Protein AF-A0A0C3SBN5-F1 (afdb_monomer_lite)

Foldseek 3Di:
DDDDDDDDDPDDDDDDDDDDDPDPPDPPPDPPDDPDDDPDCVVVVVVVVVVVVVVVVVVVVVVVVVVVVVVVVVVVVVVVVVVVVVVVVVVVVVVVVVVVVVPDPPVPPDPDDPDDPDDPQCVDPVSVVVVVVVVVVVVVCVVPDDPVPPCVNVPPPCDPVSVVVVVVVVVVVVVVVVVVVVVVVPDDDDDDDDDDDDDDDDDDYDDDDDDDDDDDD

pLDDT: mean 71.68, std 19.45, range [38.62, 98.62]

Secondary structure (DSSP, 8-state):
-----------PPPPPPPP------PPPPPPP-------SSHHHHHHHHHHHHHHHHHHHHHHHHHHHHHHHHHHHHHHHHHHHHHHHHHHHHHHHHHHHHHS----------S--SS-GGGGSHHHHHHHHHHHHHHHHHHHH--GGG-HHHH-----HHHHHHHHHHHHHHHHHHHHHHHHHTT-------------------------------

Structure (mmCIF, N/CA/C/O backbone):
data_AF-A0A0C3SBN5-F1
#
_entry.id   AF-A0A0C3SBN5-F1
#
loop_
_atom_site.group_PDB
_atom_site.id
_atom_site.type_symbol
_atom_site.label_atom_id
_atom_site.label_alt_id
_atom_site.label_comp_id
_atom_site.label_asym_id
_atom_site.label_entity_id
_atom_site.label_seq_id
_atom_site.pdbx_PDB_ins_code
_atom_site.Cartn_x
_atom_site.Cartn_y
_atom_site.Cartn_z
_atom_site.occupancy
_atom_site.B_iso_or_equiv
_atom_site.auth_seq_id
_atom_site.auth_comp_id
_atom_site.auth_asym_id
_atom_site.auth_atom_id
_atom_site.pdbx_PDB_model_num
ATOM 1 N N . MET A 1 1 ? 39.811 -14.623 -0.075 1.00 45.03 1 MET A N 1
ATOM 2 C CA . MET A 1 1 ? 40.090 -13.883 1.175 1.00 45.03 1 MET A CA 1
ATOM 3 C C . MET A 1 1 ? 38.773 -13.311 1.674 1.00 45.03 1 MET A C 1
ATOM 5 O O . MET A 1 1 ? 38.219 -12.430 1.034 1.00 45.03 1 MET A O 1
ATOM 9 N N . SER A 1 2 ? 38.228 -13.896 2.738 1.00 48.34 2 SER A N 1
ATOM 10 C CA . SER A 1 2 ? 36.920 -13.564 3.316 1.00 48.34 2 SER A CA 1
ATOM 11 C C . SER A 1 2 ? 37.030 -12.413 4.309 1.00 48.34 2 SER A C 1
ATOM 13 O O . SER A 1 2 ? 37.839 -12.519 5.227 1.00 48.34 2 SER A O 1
ATOM 15 N N . ARG A 1 3 ? 36.194 -11.373 4.176 1.00 48.06 3 ARG A N 1
ATOM 16 C CA . ARG A 1 3 ? 35.820 -10.417 5.243 1.00 48.06 3 ARG A CA 1
ATOM 17 C C . ARG A 1 3 ? 34.414 -9.889 4.926 1.00 48.06 3 ARG A C 1
ATOM 19 O O . ARG A 1 3 ? 34.228 -9.214 3.927 1.00 48.06 3 ARG A O 1
ATOM 26 N N . SER A 1 4 ? 33.386 -10.439 5.564 1.00 52.19 4 SER A N 1
ATOM 27 C CA . SER A 1 4 ? 32.796 -9.981 6.837 1.00 52.19 4 SER A CA 1
ATOM 28 C C . SER A 1 4 ? 31.730 -8.904 6.644 1.00 52.19 4 SER A C 1
ATOM 30 O O . SER A 1 4 ? 32.003 -7.710 6.707 1.00 52.19 4 SER A O 1
ATOM 32 N N . SER A 1 5 ? 30.494 -9.376 6.496 1.00 50.47 5 SER A N 1
ATOM 33 C CA . SER A 1 5 ? 29.269 -8.660 6.842 1.00 50.47 5 SER A CA 1
ATOM 34 C C . SER A 1 5 ? 29.205 -8.450 8.359 1.00 50.47 5 SER A C 1
ATOM 36 O O . SER A 1 5 ? 29.501 -9.374 9.121 1.00 50.47 5 SER A O 1
ATOM 38 N N . ARG A 1 6 ? 28.762 -7.277 8.821 1.00 49.97 6 ARG A N 1
ATOM 39 C CA . ARG A 1 6 ? 28.241 -7.137 10.188 1.00 49.97 6 ARG A CA 1
ATOM 40 C C . ARG A 1 6 ? 27.110 -6.108 10.232 1.00 49.97 6 ARG A C 1
ATOM 42 O O . ARG A 1 6 ? 27.319 -4.927 10.473 1.00 49.97 6 ARG A O 1
ATOM 49 N N . THR A 1 7 ? 25.908 -6.615 9.983 1.00 54.28 7 THR A N 1
ATOM 50 C CA . THR A 1 7 ? 24.621 -6.010 10.332 1.00 54.28 7 THR A CA 1
ATOM 51 C C . THR A 1 7 ? 24.508 -5.965 11.856 1.00 54.28 7 THR A C 1
ATOM 53 O O . THR A 1 7 ? 24.614 -6.995 12.521 1.00 54.28 7 THR A O 1
ATOM 56 N N . THR A 1 8 ? 24.310 -4.782 12.427 1.00 50.53 8 THR A N 1
ATOM 57 C CA . THR A 1 8 ? 23.995 -4.600 13.847 1.00 50.53 8 THR A CA 1
ATOM 58 C C . THR A 1 8 ? 22.509 -4.869 14.064 1.00 50.53 8 THR A C 1
ATOM 60 O O . THR A 1 8 ? 21.680 -3.974 13.914 1.00 50.53 8 THR A O 1
ATOM 63 N N . HIS A 1 9 ? 22.159 -6.109 14.407 1.00 49.00 9 HIS A N 1
ATOM 64 C CA . HIS A 1 9 ? 20.873 -6.390 15.035 1.00 49.00 9 HIS A CA 1
ATOM 65 C C . HIS A 1 9 ? 20.927 -5.918 16.490 1.00 49.00 9 HIS A C 1
ATOM 67 O O . HIS A 1 9 ? 21.780 -6.345 17.267 1.00 49.00 9 HIS A O 1
ATOM 73 N N . SER A 1 10 ? 20.011 -5.015 16.830 1.00 41.66 10 SER A N 1
ATOM 74 C CA . SER A 1 10 ? 19.651 -4.671 18.200 1.00 41.66 10 SER A CA 1
ATOM 75 C C . SER A 1 10 ? 19.122 -5.938 18.881 1.00 41.66 10 SER A C 1
ATOM 77 O O . SER A 1 10 ? 18.041 -6.428 18.556 1.00 41.66 10 SER A O 1
ATOM 79 N N . ALA A 1 11 ? 19.943 -6.530 19.746 1.00 45.72 11 ALA A N 1
ATOM 80 C CA . ALA A 1 11 ? 19.572 -7.668 20.568 1.00 45.72 11 ALA A CA 1
ATOM 81 C C . ALA A 1 11 ? 18.760 -7.158 21.765 1.00 45.72 11 ALA A C 1
ATOM 83 O O . ALA A 1 11 ? 19.275 -6.420 22.605 1.00 45.72 11 ALA A O 1
ATOM 84 N N . MET A 1 12 ? 17.485 -7.542 21.823 1.00 53.47 12 MET A N 1
ATOM 85 C CA . MET A 1 12 ? 16.656 -7.415 23.020 1.00 53.47 12 MET A CA 1
ATOM 86 C C . MET A 1 12 ? 17.326 -8.183 24.166 1.00 53.47 12 MET A C 1
ATOM 88 O O . MET A 1 12 ? 17.679 -9.354 24.019 1.00 53.47 12 MET A O 1
ATOM 92 N N . ALA A 1 13 ? 17.531 -7.500 25.288 1.00 52.00 13 ALA A N 1
ATOM 93 C CA . ALA A 1 13 ? 18.113 -8.058 26.499 1.00 52.00 13 ALA A CA 1
ATOM 94 C C . ALA A 1 13 ? 17.251 -9.207 27.071 1.00 52.00 13 ALA A C 1
ATOM 96 O O . ALA A 1 13 ? 16.020 -9.135 27.003 1.00 52.00 13 ALA A O 1
ATOM 97 N N . PRO A 1 14 ? 17.858 -10.249 27.670 1.00 56.97 14 PRO A N 1
ATOM 98 C CA . PRO A 1 14 ? 17.122 -11.286 28.381 1.00 56.97 14 PRO A CA 1
ATOM 99 C C . PRO A 1 14 ? 16.615 -10.748 29.728 1.00 56.97 14 PRO A C 1
ATOM 101 O O . PRO A 1 14 ? 17.374 -10.194 30.523 1.00 56.97 14 PRO A O 1
ATOM 104 N N . MET A 1 15 ? 15.317 -10.920 29.980 1.00 60.31 15 MET A N 1
ATOM 105 C CA . MET A 1 15 ? 14.680 -10.642 31.269 1.00 60.31 15 MET A CA 1
ATOM 106 C C . MET A 1 15 ? 15.219 -11.601 32.347 1.00 60.31 15 MET A C 1
ATOM 108 O O . MET A 1 15 ? 15.296 -12.804 32.087 1.00 60.31 15 MET A O 1
ATOM 112 N N . PRO A 1 16 ? 15.558 -11.122 33.557 1.00 58.12 16 PRO A N 1
ATOM 113 C CA . PRO A 1 16 ? 15.979 -11.990 34.647 1.00 58.12 16 PRO A CA 1
ATOM 114 C C . PRO A 1 16 ? 14.779 -12.752 35.223 1.00 58.12 16 PRO A C 1
ATOM 116 O O . PRO A 1 16 ? 13.787 -12.163 35.653 1.00 58.12 16 PRO A O 1
ATOM 119 N N . THR A 1 17 ? 14.887 -14.077 35.258 1.00 58.09 17 THR A N 1
ATOM 120 C CA . THR A 1 17 ? 14.036 -14.963 36.060 1.00 58.09 17 THR A CA 1
ATOM 121 C C . THR A 1 17 ? 14.361 -14.772 37.545 1.00 58.09 17 THR A C 1
ATOM 123 O O . THR A 1 17 ? 15.540 -14.862 37.902 1.00 58.09 17 THR A O 1
ATOM 126 N N . PRO A 1 18 ? 13.384 -14.535 38.439 1.00 58.47 18 PRO A N 1
ATOM 127 C CA . PRO A 1 18 ? 13.657 -14.546 39.866 1.00 58.47 18 PRO A CA 1
ATOM 128 C C . PRO A 1 18 ? 13.869 -15.989 40.334 1.00 58.47 18 PRO A C 1
ATOM 130 O O . PRO A 1 18 ? 13.015 -16.853 40.147 1.00 58.47 18 PRO A O 1
ATOM 133 N N . ALA A 1 19 ? 15.049 -16.208 40.907 1.00 53.94 19 ALA A N 1
ATOM 134 C CA . ALA A 1 19 ? 15.484 -17.445 41.525 1.00 53.94 19 ALA A CA 1
ATOM 135 C C . ALA A 1 19 ? 14.629 -17.824 42.743 1.00 53.94 19 ALA A C 1
ATOM 137 O O . ALA A 1 19 ? 14.087 -16.962 43.441 1.00 53.94 19 ALA A O 1
ATOM 138 N N . ASP A 1 20 ? 14.586 -19.134 42.968 1.00 53.72 20 ASP A N 1
ATOM 139 C CA . ASP A 1 20 ? 14.103 -19.862 44.134 1.00 53.72 20 ASP A CA 1
ATOM 140 C C . ASP A 1 20 ? 14.051 -19.044 45.428 1.00 53.72 20 ASP A C 1
ATOM 142 O O . ASP A 1 20 ? 15.060 -18.755 46.078 1.00 53.72 20 ASP A O 1
ATOM 146 N N . ARG A 1 21 ? 12.827 -18.746 45.861 1.00 55.22 21 ARG A N 1
ATOM 147 C CA . ARG A 1 21 ? 12.520 -18.706 47.285 1.00 55.22 21 ARG A CA 1
ATOM 148 C C . ARG A 1 21 ? 11.704 -19.942 47.585 1.00 55.22 21 ARG A C 1
ATOM 150 O O . ARG A 1 21 ? 10.573 -20.064 47.130 1.00 55.22 21 ARG A O 1
ATOM 157 N N . ASP A 1 22 ? 12.326 -20.832 48.337 1.00 54.84 22 ASP A N 1
ATOM 158 C CA . ASP A 1 22 ? 11.713 -21.958 49.018 1.00 54.84 22 ASP A CA 1
ATOM 159 C C . ASP A 1 22 ? 10.602 -21.417 49.939 1.00 54.84 22 ASP A C 1
ATOM 161 O O . ASP A 1 22 ? 10.832 -20.991 51.074 1.00 54.84 22 ASP A O 1
ATOM 165 N N . VAL A 1 23 ? 9.393 -21.278 49.388 1.00 61.06 23 VAL A N 1
ATOM 166 C CA . VAL A 1 23 ? 8.193 -20.930 50.144 1.00 61.06 23 VAL A CA 1
ATOM 167 C C . VAL A 1 23 ? 7.641 -22.248 50.648 1.00 61.06 23 VAL A C 1
ATOM 169 O O . VAL A 1 23 ? 7.018 -22.996 49.901 1.00 61.06 23 VAL A O 1
ATOM 172 N N . VAL A 1 24 ? 7.903 -22.520 51.925 1.00 63.06 24 VAL A N 1
ATOM 173 C CA . VAL A 1 24 ? 7.241 -23.549 52.731 1.00 63.06 24 VAL A CA 1
ATOM 174 C C . VAL A 1 24 ? 5.778 -23.664 52.292 1.00 63.06 24 VAL A C 1
ATOM 176 O O . VAL A 1 24 ? 4.989 -22.742 52.505 1.00 63.06 24 VAL A O 1
ATOM 179 N N . MET A 1 25 ? 5.436 -24.788 51.652 1.00 61.53 25 MET A N 1
ATOM 180 C CA . MET A 1 25 ? 4.085 -25.147 51.203 1.00 61.53 25 MET A CA 1
ATOM 181 C C . MET A 1 25 ? 3.203 -25.474 52.415 1.00 61.53 25 MET A C 1
ATOM 183 O O . MET A 1 25 ? 2.753 -26.601 52.610 1.00 61.53 25 MET A O 1
ATOM 187 N N . GLY A 1 26 ? 2.995 -24.482 53.277 1.00 74.81 26 GLY A N 1
ATOM 188 C CA . GLY A 1 26 ? 1.925 -24.507 54.256 1.00 74.81 26 GLY A CA 1
ATOM 189 C C . GLY A 1 26 ? 0.582 -24.361 53.537 1.00 74.81 26 GLY A C 1
ATOM 190 O O . GLY A 1 26 ? 0.513 -23.693 52.499 1.00 74.81 26 GLY A O 1
ATOM 191 N N . PRO A 1 27 ? -0.497 -24.974 54.053 1.00 75.94 27 PRO A N 1
ATOM 192 C CA . PRO A 1 27 ? -1.827 -24.734 53.519 1.00 75.94 27 PRO A CA 1
ATOM 193 C C . PRO A 1 27 ? -2.102 -23.221 53.521 1.00 75.94 27 PRO A C 1
ATOM 195 O O . PRO A 1 27 ? -1.729 -22.535 54.479 1.00 75.94 27 PRO A O 1
ATOM 198 N N . PRO A 1 28 ? -2.706 -22.685 52.448 1.00 75.62 28 PRO A N 1
ATOM 199 C CA . PRO A 1 28 ? -2.934 -21.254 52.308 1.00 75.62 28 PRO A CA 1
ATOM 200 C C . PRO A 1 28 ? -3.684 -20.710 53.534 1.00 75.62 28 PRO A C 1
ATOM 202 O O . PRO A 1 28 ? -4.590 -21.387 54.035 1.00 75.62 28 PRO A O 1
ATOM 205 N N . PRO A 1 29 ? -3.327 -19.510 54.033 1.00 76.38 29 PRO A N 1
ATOM 206 C CA . PRO A 1 29 ? -4.005 -18.915 55.174 1.00 76.38 29 PRO A CA 1
ATOM 207 C C . PRO A 1 29 ? -5.500 -18.816 54.876 1.00 76.38 29 PRO A C 1
ATOM 209 O O . PRO A 1 29 ? -5.908 -18.313 53.825 1.00 76.38 29 PRO A O 1
ATOM 212 N N . LEU A 1 30 ? -6.313 -19.334 55.797 1.00 71.38 30 LEU A N 1
ATOM 213 C CA . LEU A 1 30 ? -7.761 -19.284 55.667 1.00 71.38 30 LEU A CA 1
ATOM 214 C C . LEU A 1 30 ? -8.203 -17.814 55.600 1.00 71.38 30 LEU A C 1
ATOM 216 O O . LEU A 1 30 ? -7.711 -16.993 56.382 1.00 71.38 30 LEU A O 1
ATOM 220 N N . PRO A 1 31 ? -9.107 -17.463 54.670 1.00 74.69 31 PRO A N 1
ATOM 221 C CA . PRO A 1 31 ? -9.578 -16.095 54.528 1.00 74.69 31 PRO A CA 1
ATOM 222 C C . PRO A 1 31 ? -10.190 -15.599 55.850 1.00 74.69 31 PRO A C 1
ATOM 224 O O . PRO A 1 31 ? -10.838 -16.386 56.551 1.00 74.69 31 PRO A O 1
ATOM 227 N N . PRO A 1 32 ? -10.001 -14.312 56.204 1.00 66.69 32 PRO A N 1
ATOM 228 C CA . PRO A 1 32 ? -10.561 -13.739 57.421 1.00 66.69 32 PRO A CA 1
ATOM 229 C C . PRO A 1 32 ? -12.080 -13.935 57.424 1.00 66.69 32 PRO A C 1
ATOM 231 O O . PRO A 1 32 ? -12.784 -13.455 56.536 1.00 66.69 32 PRO A O 1
ATOM 234 N N . GLN A 1 33 ? -12.572 -14.677 58.417 1.00 54.97 33 GLN A N 1
ATOM 235 C CA . GLN A 1 33 ? -13.997 -14.894 58.639 1.00 54.97 33 GLN A CA 1
ATOM 236 C C . GLN A 1 33 ? -14.615 -13.563 59.065 1.00 54.97 33 GLN A C 1
ATOM 238 O O . GLN A 1 33 ? -14.461 -13.117 60.201 1.00 54.97 33 GLN A O 1
ATOM 243 N N . ILE A 1 34 ? -15.268 -12.900 58.113 1.00 52.75 34 ILE A N 1
ATOM 244 C CA . ILE A 1 34 ? -16.024 -11.677 58.350 1.00 52.75 34 ILE A CA 1
ATOM 245 C C . ILE A 1 34 ? -17.216 -12.060 59.229 1.00 52.75 34 ILE A C 1
ATOM 247 O O . ILE A 1 34 ? -18.067 -12.854 58.828 1.00 52.75 34 ILE A O 1
ATOM 251 N N . THR A 1 35 ? -17.282 -11.506 60.435 1.00 50.47 35 THR A N 1
ATOM 252 C CA . THR A 1 35 ? -18.465 -11.584 61.289 1.00 50.47 35 THR A CA 1
ATOM 253 C C . THR A 1 35 ? -19.623 -10.860 60.595 1.00 50.47 35 THR A C 1
ATOM 255 O O . THR A 1 35 ? -19.604 -9.640 60.426 1.00 50.47 35 THR A O 1
ATOM 258 N N . LEU A 1 36 ? -20.632 -11.620 60.149 1.00 55.59 36 LEU A N 1
ATOM 259 C CA . LEU A 1 36 ? -21.892 -11.078 59.635 1.00 55.59 36 LEU A CA 1
ATOM 260 C C . LEU A 1 36 ? -22.665 -10.414 60.782 1.00 55.59 36 LEU A C 1
ATOM 262 O O . LEU A 1 36 ? -23.478 -11.043 61.456 1.00 55.59 36 LEU A O 1
ATOM 266 N N . SER A 1 37 ? -22.435 -9.121 60.966 1.00 53.25 37 SER A N 1
ATOM 267 C CA . SER A 1 37 ? -23.319 -8.240 61.722 1.00 53.25 37 SER A CA 1
ATOM 268 C C . SER A 1 37 ? -24.151 -7.421 60.731 1.00 53.25 37 SER A C 1
ATOM 270 O O . SER A 1 37 ? -23.608 -6.577 60.025 1.00 53.25 37 SER A O 1
ATOM 272 N N . GLY A 1 38 ? -25.469 -7.661 60.683 1.00 50.50 38 GLY A N 1
ATOM 273 C CA . GLY A 1 38 ? -26.446 -6.753 60.057 1.00 50.50 38 GLY A CA 1
ATOM 274 C C . GLY A 1 38 ? -27.030 -7.189 58.706 1.00 50.50 38 GLY A C 1
ATOM 275 O O . GLY A 1 38 ? -26.830 -6.529 57.689 1.00 50.50 38 GLY A O 1
ATOM 276 N N . SER A 1 39 ? -27.811 -8.270 58.686 1.00 51.47 39 SER A N 1
ATOM 277 C CA . SER A 1 39 ? -28.541 -8.742 57.499 1.00 51.47 39 SER A CA 1
ATOM 278 C C . SER A 1 39 ? -29.945 -8.131 57.436 1.00 51.47 39 SER A C 1
ATOM 280 O O . SER A 1 39 ? -30.905 -8.722 57.920 1.00 51.47 39 SER A O 1
ATOM 282 N N . GLY A 1 40 ? -30.067 -6.950 56.834 1.00 53.66 40 GLY A N 1
ATOM 283 C CA . GLY A 1 40 ? -31.366 -6.361 56.480 1.00 53.66 40 GLY A CA 1
ATOM 284 C C . GLY A 1 40 ? -31.337 -5.632 55.138 1.00 53.66 40 GLY A C 1
ATOM 285 O O . GLY A 1 40 ? -32.258 -5.777 54.344 1.00 53.66 40 GLY A O 1
ATOM 286 N N . ASP A 1 41 ? -30.228 -4.945 54.845 1.00 57.88 41 ASP A N 1
ATOM 287 C CA . ASP A 1 41 ? -30.110 -4.047 53.684 1.00 57.88 41 ASP A CA 1
ATOM 288 C C . ASP A 1 41 ? -28.999 -4.451 52.687 1.00 57.88 41 ASP A C 1
ATOM 290 O O . ASP A 1 41 ? -28.768 -3.809 51.667 1.00 57.88 41 ASP A O 1
ATOM 294 N N . SER A 1 42 ? -28.281 -5.546 52.954 1.00 62.44 42 SER A N 1
ATOM 295 C CA . SER A 1 42 ? -27.171 -6.015 52.110 1.00 62.44 42 SER A CA 1
ATOM 296 C C . SER A 1 42 ? -27.634 -6.675 50.808 1.00 62.44 42 SER A C 1
ATOM 298 O O . SER A 1 42 ? -26.993 -6.515 49.771 1.00 62.44 42 SER A O 1
ATOM 300 N N . ARG A 1 43 ? -28.781 -7.368 50.825 1.00 68.75 43 ARG A N 1
ATOM 301 C CA . ARG A 1 43 ? -29.309 -8.085 49.649 1.00 68.75 43 ARG A CA 1
ATOM 302 C C . ARG A 1 43 ? -29.754 -7.145 48.528 1.00 68.75 43 ARG A C 1
ATOM 304 O O . ARG A 1 43 ? -29.563 -7.468 47.358 1.00 68.75 43 ARG A O 1
ATOM 311 N N . SER A 1 44 ? -30.328 -5.986 48.859 1.00 71.81 44 SER A N 1
ATOM 312 C CA . SER A 1 44 ? -30.761 -4.987 47.867 1.00 71.81 44 SER A CA 1
ATOM 313 C C . SER A 1 44 ? -29.552 -4.402 47.125 1.00 71.81 44 SER A C 1
ATOM 315 O O . SER A 1 44 ? -29.525 -4.363 45.893 1.00 71.81 44 SER A O 1
ATOM 317 N N . ARG A 1 45 ? -28.501 -4.055 47.875 1.00 80.50 45 ARG A N 1
ATOM 318 C CA . ARG A 1 45 ? -27.228 -3.549 47.357 1.00 80.50 45 ARG A CA 1
ATOM 319 C C . ARG A 1 45 ? -26.514 -4.566 46.468 1.00 80.50 45 ARG A C 1
ATOM 321 O O . ARG A 1 45 ? -26.065 -4.219 45.381 1.00 80.50 45 ARG A O 1
ATOM 328 N N . GLU A 1 46 ? -26.469 -5.826 46.879 1.00 85.81 46 G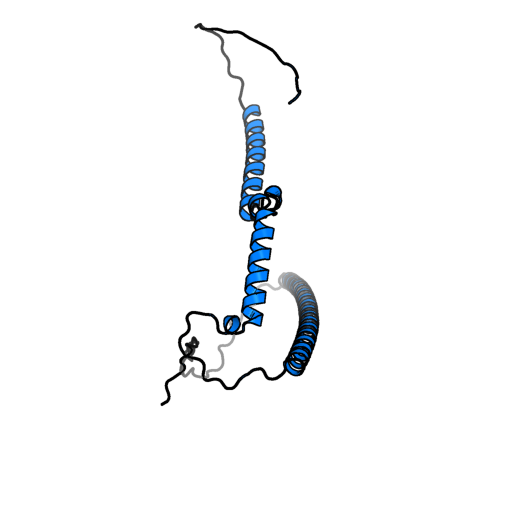LU A N 1
ATOM 329 C CA . GLU A 1 46 ? -25.833 -6.902 46.111 1.00 85.81 46 GLU A CA 1
ATOM 330 C C . GLU A 1 46 ? -26.595 -7.215 44.804 1.00 85.81 46 GLU A C 1
ATOM 332 O O . GLU A 1 46 ? -25.997 -7.448 43.748 1.00 85.81 46 GLU A O 1
ATOM 337 N N . THR A 1 47 ? -27.928 -7.112 44.829 1.00 86.81 47 THR A N 1
ATOM 338 C CA . THR A 1 47 ? -28.777 -7.235 43.629 1.00 86.81 47 THR A CA 1
ATOM 339 C C . THR A 1 47 ? -28.540 -6.077 42.649 1.00 86.81 47 THR A C 1
ATOM 341 O O . THR A 1 47 ? -28.474 -6.273 41.435 1.00 86.81 47 THR A O 1
ATOM 344 N N . GLN A 1 48 ? -28.337 -4.861 43.158 1.00 89.88 48 GLN A N 1
ATOM 345 C CA . GLN A 1 48 ? -28.004 -3.709 42.321 1.00 89.88 48 GLN A CA 1
ATOM 346 C C . GLN A 1 48 ? -26.600 -3.836 41.705 1.00 89.88 48 GLN A C 1
ATOM 348 O O . GLN A 1 48 ? -26.410 -3.606 40.509 1.00 89.88 48 GLN A O 1
ATOM 353 N N . GLU A 1 49 ? -25.613 -4.268 42.492 1.00 92.38 49 GLU A N 1
ATOM 354 C CA . GLU A 1 49 ? -24.242 -4.473 42.019 1.00 92.38 49 GLU A CA 1
ATOM 355 C C . GLU A 1 49 ? -24.149 -5.570 40.948 1.00 92.38 49 GLU A C 1
ATOM 357 O O . GLU A 1 49 ? -23.382 -5.443 39.988 1.00 92.38 49 GLU A O 1
ATOM 362 N N . THR A 1 50 ? -24.932 -6.645 41.071 1.00 93.94 50 THR A N 1
ATOM 363 C CA . THR A 1 50 ? -25.007 -7.703 40.049 1.00 93.94 50 THR A CA 1
ATOM 364 C C . THR A 1 50 ? -25.643 -7.201 38.753 1.00 93.94 50 THR A C 1
ATOM 366 O O . THR A 1 50 ? -25.103 -7.465 37.673 1.00 93.94 50 THR A O 1
ATOM 369 N N . ALA A 1 51 ? -26.708 -6.399 38.833 1.00 95.12 51 ALA A N 1
ATOM 370 C CA . ALA A 1 51 ? -27.308 -5.761 37.662 1.00 95.12 51 ALA A CA 1
ATOM 371 C C . ALA A 1 51 ? -26.316 -4.833 36.935 1.00 95.12 51 ALA A C 1
ATOM 373 O O . ALA A 1 51 ? -26.211 -4.859 35.704 1.00 95.12 51 ALA A O 1
ATOM 374 N N . ASP A 1 52 ? -25.531 -4.051 37.678 1.00 96.44 52 ASP A N 1
ATOM 375 C CA . ASP A 1 52 ? -24.520 -3.162 37.099 1.00 96.44 52 ASP A CA 1
ATOM 376 C C . ASP A 1 52 ? -23.335 -3.927 36.496 1.00 96.44 52 ASP A C 1
ATOM 378 O O . ASP A 1 52 ? -22.830 -3.549 35.432 1.00 96.44 52 ASP A O 1
ATOM 382 N N . LYS A 1 53 ? -22.915 -5.040 37.114 1.00 97.44 53 LYS A N 1
ATOM 383 C CA . LYS A 1 53 ? -21.921 -5.960 36.534 1.00 97.44 53 LYS A CA 1
ATOM 384 C C . LYS A 1 53 ? -22.414 -6.529 35.206 1.00 97.44 53 LYS A C 1
ATOM 386 O O . LYS A 1 53 ? -21.664 -6.498 34.231 1.00 97.44 53 LYS A O 1
ATOM 391 N N . TYR A 1 54 ? -23.671 -6.963 35.130 1.00 98.06 54 TYR A N 1
ATOM 392 C CA . TYR A 1 54 ? -24.252 -7.481 33.892 1.00 98.06 54 TYR A CA 1
ATOM 393 C C . TYR A 1 54 ? -24.327 -6.412 32.793 1.00 98.06 54 TYR A C 1
ATOM 395 O O . TYR A 1 54 ? -23.931 -6.663 31.654 1.00 98.06 54 TYR A O 1
ATOM 403 N N . LYS A 1 55 ? -24.739 -5.180 33.125 1.00 97.88 55 LYS A N 1
ATOM 404 C CA . LYS A 1 55 ? -24.741 -4.053 32.172 1.00 97.88 55 LYS A CA 1
ATOM 405 C C . LYS A 1 55 ? -23.341 -3.750 31.637 1.00 97.88 55 LYS A C 1
ATOM 407 O O . LYS A 1 55 ? -23.173 -3.556 30.432 1.00 97.88 55 LYS A O 1
ATOM 412 N N . LYS A 1 56 ? -22.331 -3.724 32.514 1.00 98.12 56 LYS A N 1
ATOM 413 C CA . LYS A 1 56 ? -20.924 -3.530 32.124 1.00 98.12 56 LYS A CA 1
ATOM 414 C C . LYS A 1 56 ? -20.432 -4.668 31.234 1.00 98.12 56 LYS A C 1
ATOM 416 O O . LYS A 1 56 ? -19.783 -4.399 30.227 1.00 98.12 56 LYS A O 1
ATOM 421 N N . LEU A 1 57 ? -20.766 -5.910 31.579 1.00 98.25 57 LEU A N 1
ATOM 422 C CA . LEU A 1 57 ? -20.395 -7.087 30.800 1.00 98.25 57 LEU A CA 1
ATOM 423 C C . LEU A 1 57 ? -21.013 -7.043 29.401 1.00 98.25 57 LEU A C 1
ATOM 425 O O . LEU A 1 57 ? -20.290 -7.191 28.424 1.00 98.25 57 LEU A O 1
ATOM 429 N N . LYS A 1 58 ? -22.312 -6.744 29.291 1.00 98.38 58 LYS A N 1
ATOM 430 C CA . LYS A 1 58 ? -23.003 -6.595 28.003 1.00 98.38 58 LYS A CA 1
ATOM 431 C C . LYS A 1 58 ? -22.379 -5.498 27.139 1.00 98.38 58 LYS A C 1
ATOM 433 O O . LYS A 1 58 ? -22.182 -5.699 25.945 1.00 98.38 58 LYS A O 1
ATOM 438 N N . ARG A 1 59 ? -22.038 -4.348 27.736 1.00 98.44 59 ARG A N 1
ATOM 439 C CA . ARG A 1 59 ? -21.357 -3.259 27.020 1.00 98.44 59 ARG A CA 1
ATOM 440 C C . ARG A 1 59 ? -19.993 -3.708 26.496 1.00 98.44 59 ARG A C 1
ATOM 442 O O . ARG A 1 59 ? -19.712 -3.507 25.323 1.00 98.44 59 ARG A O 1
ATOM 449 N N . LYS A 1 60 ? -19.180 -4.352 27.342 1.00 98.31 60 LYS A N 1
ATOM 450 C CA . LYS A 1 60 ? -17.871 -4.881 26.934 1.00 98.31 60 LYS A CA 1
ATOM 451 C C . LYS A 1 60 ? -17.982 -5.958 25.863 1.00 98.31 60 LYS A C 1
ATOM 453 O O . LYS A 1 60 ? -17.141 -6.001 24.978 1.00 98.31 60 LYS A O 1
ATOM 458 N N . TYR A 1 61 ? -18.996 -6.813 25.946 1.00 98.50 61 TYR A N 1
ATOM 459 C CA . TYR A 1 61 ? -19.236 -7.850 24.951 1.00 98.50 61 TYR A CA 1
ATOM 460 C C . TYR A 1 61 ? -19.500 -7.239 23.572 1.00 98.50 61 TYR A C 1
ATOM 462 O O . TYR A 1 61 ? -18.828 -7.607 22.617 1.00 98.50 61 TYR A O 1
ATOM 470 N N . HIS A 1 62 ? -20.394 -6.249 23.483 1.00 98.50 62 HIS A N 1
ATOM 471 C CA . HIS A 1 62 ? -20.653 -5.557 22.218 1.00 98.50 62 HIS A CA 1
ATOM 472 C C . HIS A 1 62 ? -19.440 -4.786 21.695 1.00 98.50 62 HIS A C 1
ATOM 474 O O . HIS A 1 62 ? -19.151 -4.849 20.507 1.00 98.50 62 HIS A O 1
ATOM 480 N N . GLU A 1 63 ? -18.696 -4.106 22.569 1.00 98.25 63 GLU A N 1
ATOM 481 C CA . GLU A 1 63 ? -17.461 -3.421 22.171 1.00 98.25 63 GLU A CA 1
ATOM 482 C C . GLU A 1 63 ? -16.429 -4.410 21.600 1.00 98.25 63 GLU A C 1
ATOM 484 O O . GLU A 1 63 ? -15.747 -4.124 20.618 1.00 98.25 63 GLU A O 1
ATOM 489 N N . LEU A 1 64 ? -16.321 -5.601 22.198 1.00 98.50 64 LEU A N 1
ATOM 490 C CA . LEU A 1 64 ? -15.431 -6.654 21.717 1.00 98.50 64 LEU A CA 1
ATOM 491 C C . LEU A 1 64 ? -15.909 -7.235 20.380 1.00 98.50 64 LEU A C 1
ATOM 493 O O . LEU A 1 64 ? -15.096 -7.510 19.503 1.00 98.50 64 LEU A O 1
ATOM 497 N N . GLU A 1 65 ? -17.218 -7.407 20.217 1.00 98.38 65 GLU A N 1
ATOM 498 C CA . GLU A 1 65 ? -17.841 -7.877 18.981 1.00 98.38 65 GLU A CA 1
ATOM 499 C C . GLU A 1 65 ? -17.635 -6.881 17.826 1.00 98.38 65 GLU A C 1
ATOM 501 O O . GLU A 1 65 ? -17.328 -7.285 16.705 1.00 98.38 65 GLU A O 1
ATOM 506 N N . GLU A 1 66 ? -17.748 -5.576 18.085 1.00 98.12 66 GLU A N 1
ATOM 507 C CA . GLU A 1 66 ? -17.403 -4.522 17.122 1.00 98.12 66 GLU A CA 1
ATOM 508 C C . GLU A 1 66 ? -15.928 -4.567 16.740 1.00 98.12 66 GLU A C 1
ATOM 510 O O . GLU A 1 66 ? -15.619 -4.699 15.556 1.00 98.12 66 GLU A O 1
ATOM 515 N N . LYS A 1 67 ? -15.023 -4.598 17.724 1.00 98.50 67 LYS A N 1
ATOM 516 C CA . LYS A 1 67 ? -13.579 -4.715 17.470 1.00 98.50 67 LYS A CA 1
ATOM 517 C C . LYS A 1 67 ? -13.225 -5.963 16.669 1.00 98.50 67 LYS A C 1
ATOM 519 O O . LYS A 1 67 ? -12.374 -5.915 15.783 1.00 98.50 67 LYS A O 1
ATOM 524 N N . HIS A 1 68 ? -13.871 -7.092 16.955 1.00 98.44 68 HIS A N 1
ATOM 525 C CA . HIS A 1 68 ? -13.655 -8.318 16.197 1.00 98.44 68 HIS A CA 1
ATOM 526 C C . HIS A 1 68 ? -14.103 -8.159 14.740 1.00 98.44 68 HIS A C 1
ATOM 528 O O . HIS A 1 68 ? -13.354 -8.514 13.829 1.00 98.44 68 HIS A O 1
ATOM 534 N N . ARG A 1 69 ? -15.290 -7.582 14.509 1.00 98.62 69 ARG A N 1
ATOM 535 C CA . ARG A 1 69 ? -15.791 -7.302 13.156 1.00 98.62 69 ARG A CA 1
ATOM 536 C C . ARG A 1 69 ? -14.860 -6.365 12.388 1.00 98.62 69 ARG A C 1
ATOM 538 O O . ARG A 1 69 ? -14.547 -6.658 11.236 1.00 98.62 69 ARG A O 1
ATOM 545 N N . GLU A 1 70 ? -14.381 -5.299 13.024 1.00 98.06 70 GLU A N 1
ATOM 546 C CA . GLU A 1 70 ? -13.398 -4.373 12.447 1.00 98.06 70 GLU A CA 1
ATOM 547 C C . GLU A 1 70 ? -12.099 -5.095 12.079 1.00 98.06 70 GLU A C 1
ATOM 549 O O . GLU A 1 70 ? -11.653 -5.019 10.937 1.00 98.06 70 GLU A O 1
ATOM 554 N N . THR A 1 71 ? -11.550 -5.898 12.994 1.00 98.31 71 THR A N 1
ATOM 555 C CA . THR A 1 71 ? -10.308 -6.652 12.758 1.00 98.31 71 THR A CA 1
ATOM 556 C C . THR A 1 71 ? -10.452 -7.635 11.590 1.00 98.31 71 THR A C 1
ATOM 558 O O . THR A 1 71 ? -9.563 -7.752 10.748 1.00 98.31 71 THR A O 1
ATOM 561 N N . VAL A 1 72 ? -11.584 -8.341 11.493 1.00 98.44 72 VAL A N 1
ATOM 562 C CA . VAL A 1 72 ? -11.860 -9.254 10.371 1.00 98.44 72 VAL A CA 1
ATOM 563 C C . VAL A 1 72 ? -11.985 -8.486 9.056 1.00 98.44 72 VAL A C 1
ATOM 565 O O . VAL A 1 72 ? -11.505 -8.954 8.020 1.00 98.44 72 VAL A O 1
ATOM 568 N N . HIS A 1 73 ? -12.613 -7.311 9.080 1.00 98.25 73 HIS A N 1
ATOM 569 C CA . HIS A 1 73 ? -12.725 -6.456 7.905 1.00 98.25 73 HIS A CA 1
ATOM 570 C C . HIS A 1 73 ? -11.352 -5.948 7.438 1.00 98.25 73 HIS A C 1
ATOM 572 O O . HIS A 1 73 ? -11.033 -6.049 6.253 1.00 98.25 73 HIS A O 1
ATOM 578 N N . GLU A 1 74 ? -10.507 -5.480 8.358 1.00 97.75 74 GLU A N 1
ATOM 579 C CA . GLU A 1 74 ? -9.136 -5.057 8.061 1.00 97.75 74 GLU A CA 1
ATOM 580 C C . GLU A 1 74 ? -8.284 -6.198 7.506 1.00 97.75 74 GLU A C 1
ATOM 582 O O . GLU A 1 74 ? -7.573 -6.006 6.517 1.00 97.75 74 GLU A O 1
ATOM 587 N N . LEU A 1 75 ? -8.393 -7.399 8.085 1.00 98.12 75 LEU A N 1
ATOM 588 C CA . LEU A 1 75 ? -7.688 -8.581 7.596 1.00 98.12 75 LEU A CA 1
ATOM 589 C C . LEU A 1 75 ? -8.064 -8.875 6.140 1.00 98.12 75 LEU A C 1
ATOM 591 O O . LEU A 1 75 ? -7.175 -9.032 5.303 1.00 98.12 75 LEU A O 1
ATOM 595 N N . ARG A 1 76 ? -9.362 -8.871 5.812 1.00 97.62 76 ARG A N 1
ATOM 596 C CA . ARG A 1 76 ? -9.841 -9.055 4.431 1.00 97.62 76 ARG A CA 1
ATOM 597 C C . ARG A 1 76 ? -9.313 -7.966 3.498 1.00 97.62 76 ARG A C 1
ATOM 599 O O . ARG A 1 76 ? -8.696 -8.284 2.488 1.00 97.62 76 ARG A O 1
ATOM 606 N N . SER A 1 77 ? -9.452 -6.700 3.888 1.00 97.88 77 SER A N 1
ATOM 607 C CA . SER A 1 77 ? -8.957 -5.551 3.118 1.00 97.88 77 SER A CA 1
ATOM 608 C C . SER A 1 77 ? -7.439 -5.610 2.877 1.00 97.88 77 SER A C 1
ATOM 610 O O . SER A 1 77 ? -6.946 -5.265 1.801 1.00 97.88 77 SER A O 1
ATOM 612 N N . SER A 1 78 ? -6.664 -6.074 3.862 1.00 96.50 78 SER A N 1
ATOM 613 C CA . SER A 1 78 ? -5.220 -6.289 3.707 1.00 96.50 78 SER A CA 1
ATOM 614 C C . SER A 1 78 ? -4.895 -7.450 2.761 1.00 96.50 78 SER A C 1
ATOM 616 O O . SER A 1 78 ? -3.978 -7.324 1.950 1.00 96.50 78 SER A O 1
ATOM 618 N N . GLY A 1 79 ? -5.681 -8.530 2.804 1.00 98.00 79 GLY A N 1
ATOM 619 C CA . GLY A 1 79 ? -5.576 -9.654 1.878 1.00 98.00 79 GLY A CA 1
ATOM 620 C C . GLY A 1 79 ? -5.814 -9.223 0.433 1.00 98.00 79 GLY A C 1
ATOM 621 O O . GLY A 1 79 ? -4.989 -9.509 -0.433 1.00 98.00 79 GLY A O 1
ATOM 622 N N . ASP A 1 80 ? -6.866 -8.443 0.187 1.00 97.44 80 ASP A N 1
ATOM 623 C CA . ASP A 1 80 ? -7.194 -7.929 -1.148 1.00 97.44 80 ASP A CA 1
ATOM 624 C C . ASP A 1 80 ? -6.093 -7.015 -1.700 1.00 97.44 80 ASP A C 1
ATOM 626 O O . ASP A 1 80 ? -5.724 -7.103 -2.873 1.00 97.44 80 ASP A O 1
ATOM 630 N N . ARG A 1 81 ? -5.519 -6.150 -0.850 1.00 97.44 81 ARG A N 1
ATOM 631 C CA . ARG A 1 81 ? -4.346 -5.346 -1.223 1.00 97.44 81 ARG A CA 1
ATOM 632 C C . ARG A 1 81 ? -3.168 -6.239 -1.591 1.00 97.44 81 ARG A C 1
ATOM 634 O O . ARG A 1 81 ? -2.570 -6.028 -2.638 1.00 97.44 81 ARG A O 1
ATOM 641 N N . ASN A 1 82 ? -2.862 -7.254 -0.788 1.00 97.69 82 ASN A N 1
ATOM 642 C CA . ASN A 1 82 ? -1.753 -8.161 -1.073 1.00 97.69 82 ASN A CA 1
ATOM 643 C C . ASN A 1 82 ? -1.929 -8.891 -2.418 1.00 97.69 82 ASN A C 1
ATOM 645 O O . ASN A 1 82 ? -0.982 -8.981 -3.194 1.00 97.69 82 ASN A O 1
ATOM 649 N N . VAL A 1 83 ? -3.146 -9.343 -2.741 1.00 98.06 83 VAL A N 1
ATOM 650 C CA . VAL A 1 83 ? -3.451 -9.970 -4.040 1.00 98.06 83 VAL A CA 1
ATOM 651 C C . VAL A 1 83 ? -3.181 -9.010 -5.202 1.00 98.06 83 VAL A C 1
ATOM 653 O O . VAL A 1 83 ? -2.555 -9.407 -6.183 1.00 98.06 83 VAL A O 1
ATOM 656 N N . LYS A 1 84 ? -3.583 -7.738 -5.084 1.00 98.12 84 LYS A N 1
ATOM 657 C CA . LYS A 1 84 ? -3.303 -6.718 -6.110 1.00 98.12 84 LYS A CA 1
ATOM 658 C C . LYS A 1 84 ? -1.805 -6.497 -6.308 1.00 98.12 84 LYS A C 1
ATOM 660 O O . LYS A 1 84 ? -1.335 -6.517 -7.438 1.00 98.12 84 LYS A O 1
ATOM 665 N N . TRP A 1 85 ? -1.048 -6.376 -5.219 1.00 98.06 85 TRP A N 1
ATOM 666 C CA . TRP A 1 85 ? 0.408 -6.209 -5.279 1.00 98.06 85 TRP A CA 1
ATOM 667 C C . TRP A 1 85 ? 1.106 -7.411 -5.918 1.00 98.06 85 TRP A C 1
ATOM 669 O O . TRP A 1 85 ? 2.045 -7.244 -6.695 1.00 98.06 85 TRP A O 1
ATOM 679 N N . LEU A 1 86 ? 0.645 -8.628 -5.623 1.00 98.06 86 LEU A N 1
ATOM 680 C CA . LEU A 1 86 ? 1.162 -9.836 -6.262 1.00 98.06 86 LEU A CA 1
ATOM 681 C C . LEU A 1 86 ? 0.857 -9.860 -7.763 1.00 98.06 86 LEU A C 1
ATOM 683 O O . LEU A 1 86 ? 1.739 -10.222 -8.541 1.00 98.06 86 LEU A O 1
ATOM 687 N N . ALA A 1 87 ? -0.342 -9.439 -8.171 1.00 98.06 87 ALA A N 1
ATOM 688 C CA . ALA A 1 87 ? -0.717 -9.334 -9.580 1.00 98.06 87 ALA A CA 1
ATOM 689 C C . ALA A 1 87 ? 0.118 -8.276 -10.323 1.00 98.06 87 ALA A C 1
ATOM 691 O O . ALA A 1 87 ? 0.662 -8.556 -11.388 1.00 98.06 87 ALA A O 1
ATOM 692 N N . GLU A 1 88 ? 0.294 -7.088 -9.741 1.00 97.81 88 GLU A N 1
ATOM 693 C CA . GLU A 1 88 ? 1.149 -6.032 -10.299 1.00 97.81 88 GLU A CA 1
ATOM 694 C C . GLU A 1 88 ? 2.604 -6.494 -10.422 1.00 97.81 88 GLU A C 1
ATOM 696 O O . GLU A 1 88 ? 3.232 -6.329 -11.469 1.00 97.81 88 GLU A O 1
ATOM 701 N N . ARG A 1 89 ? 3.133 -7.148 -9.379 1.00 98.12 89 ARG A N 1
ATOM 702 C CA . ARG A 1 89 ? 4.472 -7.742 -9.409 1.00 98.12 89 ARG A CA 1
ATOM 703 C C . ARG A 1 89 ? 4.598 -8.778 -10.524 1.00 98.12 89 ARG A C 1
ATOM 705 O O . ARG A 1 89 ? 5.629 -8.802 -11.190 1.00 98.12 89 ARG A O 1
ATOM 712 N N . ALA A 1 90 ? 3.594 -9.632 -10.720 1.00 98.19 90 ALA A N 1
ATOM 713 C CA . ALA A 1 90 ? 3.603 -10.627 -11.789 1.00 98.19 90 ALA A CA 1
ATOM 714 C C . ALA A 1 90 ? 3.671 -9.961 -13.172 1.00 98.19 90 ALA A C 1
ATOM 716 O O . ALA A 1 90 ? 4.564 -10.293 -13.947 1.00 98.19 90 ALA A O 1
ATOM 717 N N . MET A 1 91 ? 2.835 -8.949 -13.433 1.00 97.81 91 MET A N 1
ATOM 718 C CA . MET A 1 91 ? 2.865 -8.207 -14.701 1.00 97.81 91 MET A CA 1
ATOM 719 C C . MET A 1 91 ? 4.209 -7.512 -14.953 1.00 97.81 91 MET A C 1
ATOM 721 O O . MET A 1 91 ? 4.723 -7.532 -16.070 1.00 97.81 91 MET A O 1
ATOM 725 N N . LEU A 1 92 ? 4.814 -6.909 -13.924 1.00 97.94 92 LEU A N 1
ATOM 726 C CA . LEU A 1 92 ? 6.134 -6.286 -14.057 1.00 97.94 92 LEU A CA 1
ATOM 727 C C . LEU A 1 92 ? 7.219 -7.315 -14.386 1.00 97.94 92 LEU A C 1
ATOM 729 O O . LEU A 1 92 ? 8.083 -7.043 -15.215 1.00 97.94 92 LEU A O 1
ATOM 733 N N . MET A 1 93 ? 7.169 -8.498 -13.770 1.00 97.56 93 MET A N 1
ATOM 734 C CA . MET A 1 93 ? 8.109 -9.579 -14.071 1.00 97.56 93 MET A CA 1
ATOM 735 C C . MET A 1 93 ? 7.926 -10.113 -15.494 1.00 97.56 93 MET A C 1
ATOM 737 O O . MET A 1 93 ? 8.919 -10.307 -16.187 1.00 97.56 93 MET A O 1
ATOM 741 N N . GLU A 1 94 ? 6.687 -10.294 -15.958 1.00 96.88 94 GLU A N 1
ATOM 742 C CA . GLU A 1 94 ? 6.402 -10.662 -17.352 1.00 96.88 94 GLU A CA 1
ATOM 743 C C . GLU A 1 94 ? 6.956 -9.618 -18.325 1.00 96.88 94 GLU A C 1
ATOM 745 O O . GLU A 1 94 ? 7.625 -9.969 -19.297 1.00 96.88 94 GLU A O 1
ATOM 750 N N . ARG A 1 95 ? 6.775 -8.326 -18.022 1.00 96.31 95 ARG A N 1
ATOM 751 C CA . ARG A 1 95 ? 7.319 -7.238 -18.838 1.00 96.31 95 ARG A CA 1
ATOM 752 C C . ARG A 1 95 ? 8.847 -7.223 -18.858 1.00 96.31 95 ARG A C 1
ATOM 754 O O . ARG A 1 95 ? 9.428 -6.937 -19.900 1.00 96.31 95 ARG A O 1
ATOM 761 N N . ILE A 1 96 ? 9.503 -7.511 -17.733 1.00 94.50 96 ILE A N 1
ATOM 762 C CA . ILE A 1 96 ? 10.967 -7.640 -17.677 1.00 94.50 96 ILE A CA 1
ATOM 763 C C . ILE A 1 96 ? 11.419 -8.782 -18.585 1.00 94.50 96 ILE A C 1
ATOM 765 O O . ILE A 1 96 ? 12.275 -8.555 -19.431 1.00 94.50 96 ILE A O 1
ATOM 769 N N . VAL A 1 97 ? 10.805 -9.962 -18.471 1.00 95.31 97 VAL A N 1
ATOM 770 C CA . VAL A 1 97 ? 11.135 -11.121 -19.317 1.00 95.31 97 VAL A CA 1
ATOM 771 C C . VAL A 1 97 ? 10.930 -10.799 -20.799 1.00 95.31 97 VAL A C 1
ATOM 773 O O . VAL A 1 97 ? 11.769 -11.146 -21.627 1.00 95.31 97 VAL A O 1
ATOM 776 N N . GLU A 1 98 ? 9.855 -10.092 -21.149 1.00 94.00 98 GLU A N 1
ATOM 777 C CA . GLU A 1 98 ? 9.601 -9.647 -22.521 1.00 94.00 98 GLU A CA 1
ATOM 778 C C . GLU A 1 98 ? 10.694 -8.688 -23.027 1.00 94.00 98 GLU A C 1
ATOM 780 O O . GLU A 1 98 ? 11.202 -8.843 -24.140 1.00 94.00 98 GLU A O 1
ATOM 785 N N . LEU A 1 99 ? 11.090 -7.712 -22.205 1.00 90.31 99 LEU A N 1
ATOM 786 C CA . LEU A 1 99 ? 12.147 -6.756 -22.536 1.00 90.31 99 LEU A CA 1
ATOM 787 C C . LEU A 1 99 ? 13.523 -7.424 -22.628 1.00 90.31 99 LEU A C 1
ATOM 789 O O . LEU A 1 99 ? 14.319 -7.053 -23.486 1.00 90.31 99 LEU A O 1
ATOM 793 N N . GLU A 1 100 ? 13.799 -8.413 -21.781 1.00 86.94 100 GLU A N 1
ATOM 794 C CA . GLU A 1 100 ? 15.021 -9.218 -21.823 1.00 86.94 100 GLU A CA 1
ATOM 795 C C . GLU A 1 100 ? 15.063 -10.109 -23.068 1.00 86.94 100 GLU A C 1
ATOM 797 O O . GLU A 1 100 ? 16.110 -10.220 -23.700 1.00 86.94 100 GLU A O 1
ATOM 802 N N . ALA A 1 101 ? 13.928 -10.679 -23.480 1.00 85.62 101 ALA A N 1
ATOM 803 C CA . ALA A 1 101 ? 13.825 -11.457 -24.713 1.00 85.62 101 ALA A CA 1
ATOM 804 C C . ALA A 1 101 ? 14.011 -10.593 -25.976 1.00 85.62 101 ALA A C 1
ATOM 806 O O . ALA A 1 101 ? 14.548 -11.065 -26.977 1.00 85.62 101 ALA A O 1
ATOM 807 N N . GLN A 1 102 ? 13.588 -9.324 -25.936 1.00 79.62 102 GLN A N 1
ATOM 808 C CA . GLN A 1 102 ? 13.801 -8.352 -27.018 1.00 79.62 102 GLN A CA 1
ATOM 809 C C . GLN A 1 102 ? 15.200 -7.718 -26.987 1.00 79.62 102 GLN A C 1
ATOM 811 O O . GLN A 1 102 ? 15.671 -7.199 -28.004 1.00 79.62 102 GLN A O 1
ATOM 816 N N . ALA A 1 103 ? 15.882 -7.752 -25.840 1.00 70.25 103 ALA A N 1
ATOM 817 C CA . ALA A 1 103 ? 17.257 -7.306 -25.715 1.00 70.25 103 ALA A CA 1
ATOM 818 C C . ALA A 1 103 ? 18.189 -8.322 -26.394 1.00 70.25 103 ALA A C 1
ATOM 820 O O . ALA A 1 103 ? 18.704 -9.250 -25.776 1.00 70.25 103 ALA A O 1
ATOM 821 N N . VAL A 1 104 ? 18.445 -8.111 -27.689 1.00 60.88 104 VAL A N 1
ATOM 822 C CA . VAL A 1 104 ? 19.572 -8.727 -28.409 1.00 60.88 104 VAL A CA 1
ATOM 823 C C . VAL A 1 104 ? 20.820 -8.627 -27.516 1.00 60.88 104 VAL A C 1
ATOM 825 O O . VAL A 1 104 ? 21.050 -7.551 -26.950 1.00 60.88 104 VAL A O 1
ATOM 828 N N . PRO A 1 105 ? 21.624 -9.696 -27.346 1.00 55.75 105 PRO A N 1
ATOM 829 C CA . PRO A 1 105 ? 22.738 -9.719 -26.406 1.00 55.75 105 PRO A CA 1
ATOM 830 C C . PRO A 1 105 ? 23.840 -8.741 -26.841 1.00 55.75 105 PRO A C 1
ATOM 832 O O . PRO A 1 105 ? 24.822 -9.097 -27.479 1.00 55.75 105 PRO A O 1
ATOM 835 N N . HIS A 1 106 ? 23.681 -7.471 -26.475 1.00 52.03 106 HIS A N 1
ATOM 836 C CA . HIS A 1 106 ? 24.707 -6.432 -26.531 1.00 52.03 106 HIS A CA 1
ATOM 837 C C . HIS A 1 106 ? 25.417 -6.280 -25.180 1.00 52.03 106 HIS A C 1
ATOM 839 O O . HIS A 1 106 ? 26.023 -5.248 -24.900 1.00 52.03 106 HIS A O 1
ATOM 845 N N . HIS A 1 107 ? 25.388 -7.313 -24.336 1.00 56.16 107 HIS A N 1
ATOM 846 C CA . HIS A 1 107 ? 26.413 -7.498 -23.315 1.00 56.16 107 HIS A CA 1
ATOM 847 C C . HIS A 1 107 ? 27.647 -8.062 -24.018 1.00 56.16 107 HIS A C 1
ATOM 849 O O . HIS A 1 107 ? 27.991 -9.238 -23.938 1.00 56.16 107 HIS A O 1
ATOM 855 N N . SER A 1 108 ? 28.283 -7.180 -24.786 1.00 50.53 108 SER A N 1
ATOM 856 C CA . SER A 1 108 ? 29.631 -7.383 -25.260 1.00 50.53 108 SER A CA 1
ATOM 857 C C . SER A 1 108 ? 30.506 -7.655 -24.039 1.00 50.53 108 SER A C 1
ATOM 859 O O . SER A 1 108 ? 30.533 -6.901 -23.066 1.00 50.53 108 SER A O 1
ATOM 861 N N . ASN A 1 109 ? 31.185 -8.792 -24.097 1.00 50.97 109 ASN A N 1
ATOM 862 C CA . ASN A 1 109 ? 32.106 -9.329 -23.108 1.00 50.97 109 ASN A CA 1
ATOM 863 C C . ASN A 1 109 ? 33.406 -8.492 -23.067 1.00 50.97 109 ASN A C 1
ATOM 865 O O . ASN A 1 109 ? 34.510 -9.026 -23.138 1.00 50.97 109 ASN A O 1
ATOM 869 N N . VAL A 1 110 ? 33.284 -7.161 -23.069 1.00 56.97 110 VAL A N 1
ATOM 870 C CA . VAL A 1 110 ? 34.417 -6.237 -23.075 1.00 56.97 110 VAL A CA 1
ATOM 871 C C . VAL A 1 110 ? 34.757 -5.925 -21.621 1.00 56.97 110 VAL A C 1
ATOM 873 O O . VAL A 1 110 ? 33.879 -5.472 -20.881 1.00 56.97 110 VAL A O 1
ATOM 876 N N . PRO A 1 111 ? 35.999 -6.162 -21.172 1.00 56.56 111 PRO A N 1
ATOM 877 C CA . PRO A 1 111 ? 36.421 -5.788 -19.833 1.00 56.56 111 PRO A CA 1
ATOM 878 C C . PRO A 1 111 ? 36.397 -4.259 -19.730 1.00 56.56 111 PRO A C 1
ATOM 880 O O . PRO A 1 111 ? 37.269 -3.568 -20.252 1.00 56.56 111 PRO A O 1
ATOM 883 N N . PHE A 1 112 ? 35.357 -3.715 -19.101 1.00 57.84 112 PHE A N 1
ATOM 884 C CA . PHE A 1 112 ? 35.245 -2.278 -18.877 1.00 57.84 112 PHE A CA 1
ATOM 885 C C . PHE A 1 112 ? 36.247 -1.831 -17.801 1.00 57.84 112 PHE A C 1
ATOM 887 O O . PHE A 1 112 ? 36.401 -2.522 -16.787 1.00 57.84 112 PHE A O 1
ATOM 894 N N . PRO A 1 113 ? 36.905 -0.669 -17.967 1.00 59.62 113 PRO A N 1
ATOM 895 C CA . PRO A 1 113 ? 37.779 -0.123 -16.941 1.00 59.62 113 PRO A CA 1
ATOM 896 C C . PRO A 1 113 ? 36.970 0.150 -15.667 1.00 59.62 113 PRO A C 1
ATOM 898 O O . PRO A 1 113 ? 35.943 0.827 -15.687 1.00 59.62 113 PRO A O 1
ATOM 901 N N . VAL A 1 114 ? 37.449 -0.393 -14.546 1.00 61.84 114 VAL A N 1
ATOM 902 C CA . VAL A 1 114 ? 36.810 -0.356 -13.214 1.00 61.84 114 VAL A CA 1
ATOM 903 C C . VAL A 1 114 ? 36.617 1.051 -12.639 1.00 61.84 114 VAL A C 1
ATOM 905 O O . VAL A 1 114 ? 35.923 1.204 -11.639 1.00 61.84 114 VAL A O 1
ATOM 908 N N . SER A 1 115 ? 37.177 2.077 -13.277 1.00 61.69 115 SER A N 1
ATOM 909 C CA . SER A 1 115 ? 37.052 3.466 -12.857 1.00 61.69 115 SER A CA 1
ATOM 910 C C . SER A 1 115 ? 36.780 4.350 -14.069 1.00 61.69 115 SER A C 1
ATOM 912 O O . SER A 1 115 ? 37.688 4.777 -14.775 1.00 61.69 115 SER A O 1
ATOM 914 N N . SER A 1 116 ? 35.501 4.587 -14.331 1.00 68.12 116 SER A N 1
ATOM 915 C CA . SER A 1 116 ? 35.045 5.701 -15.152 1.00 68.12 116 SER A CA 1
ATOM 916 C C . SER A 1 116 ? 34.159 6.564 -14.266 1.00 68.12 116 SER A C 1
ATOM 918 O O . SER A 1 116 ? 33.298 6.037 -13.563 1.00 68.12 116 SER A O 1
ATOM 920 N N . ALA A 1 117 ? 34.364 7.882 -14.296 1.00 74.69 117 ALA A N 1
ATOM 921 C CA . ALA A 1 117 ? 33.476 8.838 -13.632 1.00 74.69 117 ALA A CA 1
ATOM 922 C C . ALA A 1 117 ? 32.085 8.897 -14.294 1.00 74.69 117 ALA A C 1
ATOM 924 O O . ALA A 1 117 ? 31.160 9.488 -13.741 1.00 74.69 117 ALA A O 1
ATOM 925 N N . TYR A 1 118 ? 31.927 8.279 -15.469 1.00 67.25 118 TYR A N 1
ATOM 926 C CA . TYR A 1 118 ? 30.653 8.212 -16.165 1.00 67.25 118 TYR A CA 1
ATOM 927 C C . TYR A 1 118 ? 29.819 7.021 -15.681 1.00 67.25 118 TYR A C 1
ATOM 929 O O . TYR A 1 118 ? 30.329 5.896 -15.614 1.00 67.25 118 TYR A O 1
ATOM 937 N N . PRO A 1 119 ? 28.517 7.229 -15.403 1.00 78.31 119 PRO A N 1
ATOM 938 C CA . PRO A 1 119 ? 27.581 6.145 -15.144 1.00 78.31 119 PRO A CA 1
ATOM 939 C C . PRO A 1 119 ? 27.671 5.076 -16.236 1.00 78.31 119 PRO A C 1
ATOM 941 O O . PRO A 1 119 ? 27.671 5.399 -17.424 1.00 78.31 119 PRO A O 1
ATOM 944 N N . ARG A 1 120 ? 27.696 3.792 -15.849 1.00 72.69 120 ARG A N 1
ATOM 945 C CA . ARG A 1 120 ? 27.774 2.662 -16.801 1.00 72.69 120 ARG A CA 1
ATOM 946 C C . ARG A 1 120 ? 26.672 2.707 -17.863 1.00 72.69 120 ARG A C 1
ATOM 948 O O . ARG A 1 120 ? 26.883 2.281 -18.993 1.00 72.69 120 ARG A O 1
ATOM 955 N N . THR A 1 121 ? 25.519 3.267 -17.510 1.00 74.12 121 THR A N 1
ATOM 956 C CA . THR A 1 121 ? 24.376 3.481 -18.402 1.00 74.12 121 THR A CA 1
ATOM 957 C C . THR A 1 121 ? 24.677 4.457 -19.537 1.00 74.12 121 THR A C 1
ATOM 959 O O . THR A 1 121 ? 24.151 4.278 -20.625 1.00 74.12 121 THR A O 1
ATOM 962 N N . LEU A 1 122 ? 25.562 5.437 -19.337 1.00 74.56 122 LEU A N 1
ATOM 963 C CA . LEU A 1 122 ? 25.981 6.404 -20.357 1.00 74.56 122 LEU A CA 1
ATOM 964 C C . LEU A 1 122 ? 27.186 5.929 -21.174 1.00 74.56 122 LEU A C 1
ATOM 966 O O . LEU A 1 122 ? 27.678 6.674 -22.012 1.00 74.56 122 LEU A O 1
ATOM 970 N N . LEU A 1 123 ? 27.673 4.702 -20.980 1.00 77.56 123 LEU A N 1
ATOM 971 C CA . LEU A 1 123 ? 28.715 4.141 -21.846 1.00 77.56 123 LEU A CA 1
ATOM 972 C C . LEU A 1 123 ? 28.148 3.673 -23.193 1.00 77.56 123 LEU A C 1
ATOM 974 O O . LEU A 1 123 ? 28.885 3.568 -24.170 1.00 77.56 123 LEU A O 1
ATOM 978 N N . GLN A 1 124 ? 26.840 3.411 -23.267 1.00 82.56 124 GLN A N 1
ATOM 979 C CA . GLN A 1 124 ? 26.186 3.031 -24.514 1.00 82.56 124 GLN A CA 1
ATOM 980 C C . GLN A 1 124 ? 25.836 4.275 -25.353 1.00 82.56 124 GLN A C 1
ATOM 982 O O . GLN A 1 124 ? 25.084 5.128 -24.877 1.00 82.56 124 GLN A O 1
ATOM 987 N N . PRO A 1 125 ? 26.255 4.361 -26.633 1.00 81.44 125 PRO A N 1
ATOM 988 C CA . PRO A 1 125 ? 25.952 5.512 -27.496 1.00 81.44 125 PRO A CA 1
ATOM 989 C C . PRO A 1 125 ? 24.449 5.769 -27.692 1.00 81.44 125 PRO A C 1
ATOM 991 O O . PRO A 1 125 ? 24.009 6.897 -27.908 1.00 81.44 125 PRO A O 1
ATOM 994 N N . ALA A 1 126 ? 23.622 4.722 -27.626 1.00 81.88 126 ALA A N 1
ATOM 995 C CA . ALA A 1 126 ? 22.167 4.861 -27.673 1.00 81.88 126 ALA A CA 1
ATOM 996 C C . ALA A 1 126 ? 21.611 5.531 -26.405 1.00 81.88 126 ALA A C 1
ATOM 998 O O . ALA A 1 126 ? 20.732 6.387 -26.495 1.00 81.88 126 ALA A O 1
ATOM 999 N N . ALA A 1 127 ? 22.146 5.179 -25.237 1.00 84.38 127 ALA A N 1
ATOM 1000 C CA . ALA A 1 127 ? 21.755 5.772 -23.968 1.00 84.38 127 ALA A CA 1
ATOM 1001 C C . ALA A 1 127 ? 22.248 7.219 -23.837 1.00 84.38 127 ALA A C 1
ATOM 1003 O O . ALA A 1 127 ? 21.491 8.061 -23.368 1.00 84.38 127 ALA A O 1
ATOM 1004 N N . GLN A 1 128 ? 23.450 7.533 -24.337 1.00 86.50 128 GLN A N 1
ATOM 1005 C CA . GLN A 1 128 ? 23.949 8.913 -24.428 1.00 86.50 128 GLN A CA 1
ATOM 1006 C C . GLN A 1 128 ? 23.007 9.800 -25.245 1.00 86.50 128 GLN A C 1
ATOM 1008 O O . GLN A 1 128 ? 22.639 10.881 -24.798 1.00 86.50 128 GLN A O 1
ATOM 1013 N N . ARG A 1 129 ? 22.557 9.317 -26.413 1.00 90.19 129 ARG A N 1
ATOM 1014 C CA . ARG A 1 129 ? 21.601 10.051 -27.255 1.00 90.19 129 ARG A CA 1
ATOM 1015 C C . ARG A 1 129 ? 20.268 10.280 -26.548 1.00 90.19 129 ARG A C 1
ATOM 1017 O O . ARG A 1 129 ? 19.779 11.399 -26.555 1.00 90.19 129 ARG A O 1
ATOM 1024 N N . ARG A 1 130 ? 19.710 9.253 -25.896 1.00 89.75 130 ARG A N 1
ATOM 1025 C CA . ARG A 1 130 ? 18.459 9.386 -25.124 1.00 89.75 130 ARG A CA 1
ATOM 1026 C C . ARG A 1 130 ? 18.601 10.365 -23.962 1.00 89.75 130 ARG A C 1
ATOM 1028 O O . ARG A 1 130 ? 17.700 11.159 -23.716 1.00 89.75 130 ARG A O 1
ATOM 1035 N N . PHE A 1 131 ? 19.732 10.306 -23.265 1.00 91.88 131 PHE A N 1
ATOM 1036 C CA . PHE A 1 131 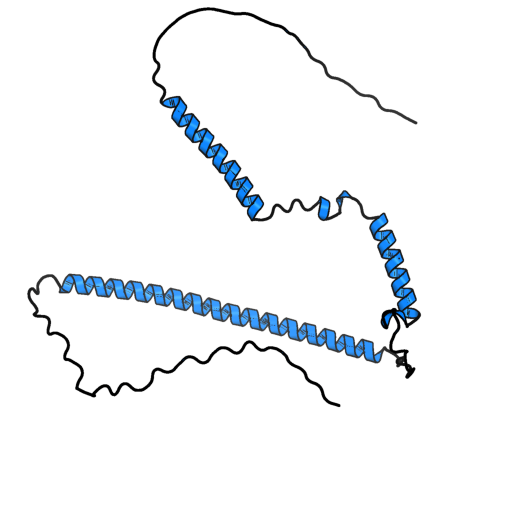? 20.044 11.219 -22.177 1.00 91.88 131 PHE A CA 1
ATOM 1037 C C . PHE A 1 131 ? 20.107 12.666 -22.671 1.00 91.88 131 PHE A C 1
ATOM 1039 O O . PHE A 1 131 ? 19.410 13.506 -22.115 1.00 91.88 131 PHE A O 1
ATOM 1046 N N . ALA A 1 132 ? 20.842 12.928 -23.755 1.00 92.81 132 ALA A N 1
ATOM 1047 C CA . ALA A 1 132 ? 20.912 14.253 -24.367 1.00 92.81 132 ALA A CA 1
ATOM 1048 C C . ALA A 1 132 ? 19.522 14.760 -24.779 1.00 92.81 132 ALA A C 1
ATOM 1050 O O . ALA A 1 132 ? 19.113 15.829 -24.351 1.00 92.81 132 ALA A O 1
ATOM 1051 N N . THR A 1 133 ? 18.728 13.942 -25.480 1.00 94.38 133 THR A N 1
ATOM 1052 C CA . THR A 1 133 ? 17.376 14.351 -25.896 1.00 94.38 133 THR A CA 1
ATOM 1053 C C . THR A 1 133 ? 16.430 14.615 -24.728 1.00 94.38 133 THR A C 1
ATOM 1055 O O . THR A 1 133 ? 15.537 15.447 -24.841 1.00 94.38 133 THR A O 1
ATOM 1058 N N . ASN A 1 134 ? 16.576 13.890 -23.615 1.00 93.06 134 ASN A N 1
ATOM 1059 C CA . ASN A 1 134 ? 15.765 14.132 -22.422 1.00 93.06 134 ASN A CA 1
ATOM 1060 C C . ASN A 1 134 ? 16.198 15.415 -21.710 1.00 93.06 134 ASN A C 1
ATOM 1062 O O . ASN A 1 134 ? 15.348 16.121 -21.182 1.00 93.06 134 ASN A O 1
ATOM 1066 N N . LEU A 1 135 ? 17.498 15.712 -21.713 1.00 94.56 135 LEU A N 1
ATOM 1067 C CA . LEU A 1 135 ? 18.051 16.939 -21.152 1.00 94.56 135 LEU A CA 1
ATOM 1068 C C . LEU A 1 135 ? 17.565 18.152 -21.956 1.00 94.56 135 LEU A C 1
ATOM 1070 O O . LEU A 1 135 ? 17.021 19.081 -21.369 1.00 94.56 135 LEU A O 1
ATOM 1074 N N . ASP A 1 136 ? 17.645 18.087 -23.286 1.00 95.62 136 ASP A N 1
ATOM 1075 C CA . ASP A 1 136 ? 17.139 19.138 -24.176 1.00 95.62 136 ASP A CA 1
ATOM 1076 C C . ASP A 1 136 ? 15.643 19.395 -23.943 1.00 95.62 136 ASP A C 1
ATOM 1078 O O . ASP A 1 136 ? 15.206 20.539 -23.852 1.00 95.62 136 ASP A O 1
ATOM 1082 N N . LYS A 1 137 ? 14.851 18.328 -23.779 1.00 93.62 137 LYS A N 1
ATOM 1083 C CA . LYS A 1 137 ? 13.424 18.445 -23.450 1.00 93.62 137 LYS A CA 1
ATOM 1084 C C . LYS A 1 137 ? 13.182 19.087 -22.089 1.00 93.62 137 LYS A C 1
ATOM 1086 O O . LYS A 1 137 ? 12.316 19.944 -21.997 1.00 93.62 137 LYS A O 1
ATOM 1091 N N . ALA A 1 138 ? 13.932 18.690 -21.062 1.00 91.19 138 ALA A N 1
ATOM 1092 C CA . ALA A 1 138 ? 13.785 19.249 -19.722 1.00 91.19 138 ALA A CA 1
ATOM 1093 C C . ALA A 1 138 ? 14.138 20.744 -19.684 1.00 91.19 138 ALA A C 1
ATOM 1095 O O . ALA A 1 138 ? 13.473 21.507 -18.996 1.00 91.19 138 ALA A O 1
ATOM 1096 N N . ILE A 1 139 ? 15.148 21.177 -20.449 1.00 92.81 139 ILE A N 1
ATOM 1097 C CA . ILE A 1 139 ? 15.479 22.603 -20.590 1.00 92.81 139 ILE A CA 1
ATOM 1098 C C . ILE A 1 139 ? 14.305 23.359 -21.217 1.00 92.81 139 ILE A C 1
ATOM 1100 O O . ILE A 1 139 ? 13.861 24.359 -20.663 1.00 92.81 139 ILE A O 1
ATOM 1104 N N . LEU A 1 140 ? 13.769 22.854 -22.332 1.00 93.56 140 LEU A N 1
ATOM 1105 C CA . LEU A 1 140 ? 12.634 23.484 -23.009 1.00 93.56 140 LEU A CA 1
ATOM 1106 C C . LEU A 1 140 ? 11.377 23.529 -22.132 1.00 93.56 140 LEU A C 1
ATOM 1108 O O . LEU A 1 140 ? 10.630 24.498 -22.194 1.00 93.56 140 LEU A O 1
ATOM 1112 N N . GLU A 1 141 ? 11.144 22.496 -21.322 1.00 86.56 141 GLU A N 1
ATOM 1113 C CA . GLU A 1 141 ? 10.026 22.440 -20.378 1.00 86.56 141 GLU A CA 1
ATOM 1114 C C . GLU A 1 141 ? 10.153 23.522 -19.302 1.00 86.56 141 GLU A C 1
ATOM 1116 O O . GLU A 1 141 ? 9.197 24.254 -19.079 1.00 86.56 141 GLU A O 1
ATOM 1121 N N . VAL A 1 142 ? 11.342 23.700 -18.718 1.00 84.81 142 VAL A N 1
ATOM 1122 C CA . VAL A 1 142 ? 11.603 24.756 -17.722 1.00 84.81 142 VAL A CA 1
ATOM 1123 C C . VAL A 1 142 ? 11.473 26.156 -18.327 1.00 84.81 142 VAL A C 1
ATOM 1125 O O . VAL A 1 142 ? 10.985 27.070 -17.670 1.00 84.81 142 VAL A O 1
ATOM 1128 N N . GLU A 1 143 ? 11.896 26.348 -19.576 1.00 86.50 143 GLU A N 1
ATOM 1129 C CA . GLU A 1 143 ? 11.772 27.638 -20.268 1.00 86.50 143 GLU A CA 1
ATOM 1130 C C . GLU A 1 143 ? 10.323 27.975 -20.654 1.00 86.50 143 GLU A C 1
ATOM 1132 O O . GLU A 1 143 ? 9.975 29.152 -20.759 1.00 86.50 143 GLU A O 1
ATOM 1137 N N . GLN A 1 144 ? 9.485 26.958 -20.877 1.00 84.50 144 GLN A N 1
ATOM 1138 C CA . GLN A 1 144 ? 8.065 27.111 -21.211 1.00 84.50 144 GLN A CA 1
ATOM 1139 C C . GLN A 1 144 ? 7.136 27.041 -19.994 1.00 84.50 144 GLN A C 1
ATOM 1141 O O . GLN A 1 144 ? 5.937 27.279 -20.145 1.00 84.50 144 GLN A O 1
ATOM 1146 N N . GLU A 1 145 ? 7.645 26.704 -18.808 1.00 77.69 145 GLU A N 1
ATOM 1147 C CA . GLU A 1 145 ? 6.826 26.588 -17.607 1.00 77.69 145 GLU A CA 1
ATOM 1148 C C . GLU A 1 145 ? 6.334 27.970 -17.151 1.00 77.69 145 GLU A C 1
ATOM 1150 O O . GLU A 1 145 ? 7.098 28.859 -16.768 1.00 77.69 145 GLU A O 1
ATOM 1155 N N . ASP A 1 146 ? 5.015 28.157 -17.195 1.00 72.69 146 ASP A N 1
ATOM 1156 C CA . ASP A 1 146 ? 4.361 29.381 -16.752 1.00 72.69 146 ASP A CA 1
ATOM 1157 C C . ASP A 1 146 ? 4.517 29.550 -15.228 1.00 72.69 146 ASP A C 1
ATOM 1159 O O . ASP A 1 146 ? 4.002 28.757 -14.439 1.00 72.69 146 ASP A O 1
ATOM 1163 N N . VAL A 1 147 ? 5.136 30.658 -14.797 1.00 68.56 147 VAL A N 1
ATOM 1164 C CA . VAL A 1 147 ? 5.326 31.061 -13.384 1.00 68.56 147 VAL A CA 1
ATOM 1165 C C . VAL A 1 147 ? 4.092 30.873 -12.473 1.00 68.56 147 VAL A C 1
ATOM 1167 O O . VAL A 1 147 ? 4.272 30.478 -11.320 1.00 68.56 147 VAL A O 1
ATOM 1170 N N . PRO A 1 148 ? 2.831 31.123 -12.8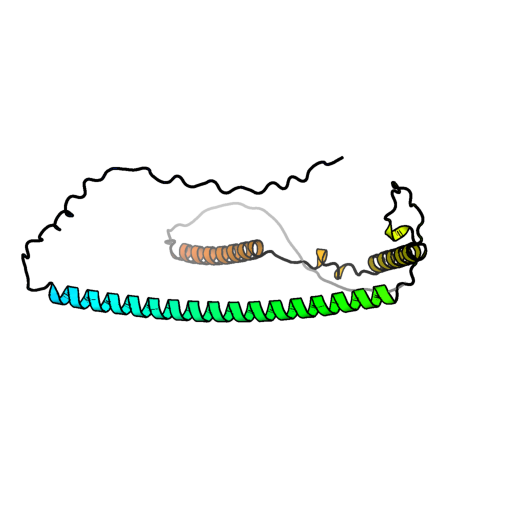96 1.00 67.81 148 PRO A N 1
ATOM 1171 C CA . PRO A 1 148 ? 1.679 30.874 -12.030 1.00 67.81 148 PRO A CA 1
ATOM 1172 C C . PRO A 1 148 ? 1.376 29.392 -11.775 1.00 67.81 148 PRO A C 1
ATOM 1174 O O . PRO A 1 148 ? 0.538 29.132 -10.915 1.00 67.81 148 PRO A O 1
ATOM 1177 N N . VAL A 1 149 ? 1.980 28.445 -12.503 1.00 67.88 149 VAL A N 1
ATOM 1178 C CA . VAL A 1 149 ? 1.758 26.987 -12.392 1.00 67.88 149 VAL A CA 1
ATOM 1179 C C . VAL A 1 149 ? 2.728 26.316 -11.417 1.00 67.88 149 VAL A C 1
ATOM 1181 O O . VAL A 1 149 ? 2.431 25.234 -10.915 1.00 67.88 149 VAL A O 1
ATOM 1184 N N . ASP A 1 150 ? 3.820 26.991 -11.060 1.00 69.38 150 ASP A N 1
ATOM 1185 C CA . ASP A 1 150 ? 4.815 26.456 -10.137 1.00 69.38 150 ASP A CA 1
ATOM 1186 C C . ASP A 1 150 ? 4.175 26.157 -8.757 1.00 69.38 150 ASP A C 1
ATOM 1188 O O . ASP A 1 150 ? 3.662 27.064 -8.075 1.00 69.38 150 ASP A O 1
ATOM 1192 N N . PRO A 1 151 ? 4.202 24.886 -8.306 1.00 69.62 151 PRO A N 1
ATOM 1193 C CA . PRO A 1 151 ? 3.675 24.469 -7.014 1.00 69.62 151 PRO A CA 1
ATOM 1194 C C . PRO A 1 151 ? 4.242 25.268 -5.840 1.00 69.62 151 PRO A C 1
ATOM 1196 O O . PRO A 1 151 ? 3.561 25.406 -4.827 1.00 69.62 151 PRO A O 1
ATOM 1199 N N . VAL A 1 152 ? 5.456 25.811 -5.944 1.00 67.81 152 VAL A N 1
ATOM 1200 C CA . VAL A 1 152 ? 6.065 26.651 -4.905 1.00 67.81 152 VAL A CA 1
ATOM 1201 C C . VAL A 1 152 ? 5.278 27.950 -4.718 1.00 67.81 152 VAL A C 1
ATOM 1203 O O . VAL A 1 152 ? 5.055 28.369 -3.581 1.00 67.81 152 VAL A O 1
ATOM 1206 N N . PHE A 1 153 ? 4.785 28.552 -5.803 1.00 64.12 153 PHE A N 1
ATOM 1207 C CA . PHE A 1 153 ? 3.980 29.775 -5.754 1.00 64.12 153 PHE A CA 1
ATOM 1208 C C . PHE A 1 153 ? 2.478 29.497 -5.576 1.00 64.12 153 PHE A C 1
ATOM 1210 O O . PHE A 1 153 ? 1.763 30.312 -4.985 1.00 64.12 153 PHE A O 1
ATOM 1217 N N . GLN A 1 154 ? 1.988 28.335 -6.021 1.00 67.06 154 GLN A N 1
ATOM 1218 C CA . GLN A 1 154 ? 0.598 27.913 -5.809 1.00 67.06 154 GLN A CA 1
ATOM 1219 C C . GLN A 1 154 ? 0.338 27.303 -4.428 1.00 67.06 154 GLN A C 1
ATOM 1221 O O . GLN A 1 154 ? -0.804 27.323 -3.951 1.00 67.06 154 GLN A O 1
ATOM 1226 N N . SER A 1 155 ? 1.365 26.761 -3.765 1.00 66.69 155 SER A N 1
ATOM 1227 C CA . SER A 1 155 ? 1.238 26.125 -2.456 1.00 66.69 155 SER A CA 1
ATOM 1228 C C . SER A 1 155 ? 1.013 27.172 -1.371 1.00 66.69 155 SER A C 1
ATOM 1230 O O . SER A 1 155 ? 1.872 27.516 -0.564 1.00 66.69 155 SER A O 1
ATOM 1232 N N . LYS A 1 156 ? -0.242 27.600 -1.263 1.00 65.12 156 LYS A N 1
ATOM 1233 C CA . LYS A 1 156 ? -0.810 28.171 -0.041 1.00 65.12 156 LYS A CA 1
ATOM 1234 C C . LYS A 1 156 ? -1.106 27.056 0.969 1.00 65.12 156 LYS A C 1
ATOM 1236 O O . LYS A 1 156 ? -2.132 27.106 1.651 1.00 65.12 156 LYS A O 1
ATOM 1241 N N . HIS A 1 157 ? -0.272 26.011 1.046 1.00 66.62 157 HIS A N 1
ATOM 1242 C CA . HIS A 1 157 ? -0.457 24.946 2.023 1.00 66.62 157 HIS A CA 1
ATOM 1243 C C . HIS A 1 157 ? -0.115 25.475 3.413 1.00 66.62 157 HIS A C 1
ATOM 1245 O O . HIS A 1 157 ? 0.997 25.369 3.926 1.00 66.62 157 HIS A O 1
ATOM 1251 N N . ILE A 1 158 ? -1.125 26.055 4.043 1.00 62.72 158 ILE A N 1
ATOM 1252 C CA . ILE A 1 158 ? -1.128 26.343 5.462 1.00 62.72 158 ILE A CA 1
ATOM 1253 C C . ILE A 1 158 ? -1.225 24.978 6.145 1.00 62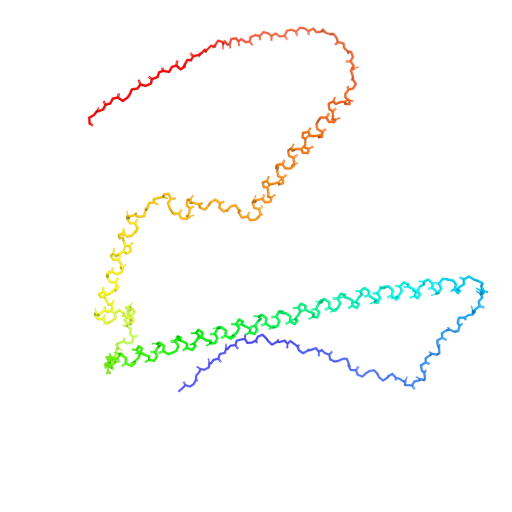.72 158 ILE A C 1
ATOM 1255 O O . ILE A 1 158 ? -2.295 24.367 6.187 1.00 62.72 158 ILE A O 1
ATOM 1259 N N . GLY A 1 159 ? -0.092 24.479 6.642 1.00 66.50 159 GLY A N 1
ATOM 1260 C CA . GLY A 1 159 ? -0.048 23.195 7.334 1.00 66.50 159 GLY A CA 1
ATOM 1261 C C . GLY A 1 159 ? -1.083 23.127 8.471 1.00 66.50 159 GLY A C 1
ATOM 1262 O O . GLY A 1 159 ? -1.472 24.166 9.017 1.00 66.50 159 GLY A O 1
ATOM 1263 N N . PRO A 1 160 ? -1.516 21.928 8.899 1.00 62.00 160 PRO A N 1
ATOM 1264 C CA . PRO A 1 160 ? -2.586 21.755 9.892 1.00 62.00 160 PRO A CA 1
ATOM 1265 C C . PRO A 1 160 ? -2.390 22.556 11.189 1.00 62.00 160 PRO A C 1
ATOM 1267 O O . PRO A 1 160 ? -3.361 22.953 11.833 1.00 62.00 160 PRO A O 1
ATOM 1270 N N . ASN A 1 161 ? -1.134 22.811 11.568 1.00 60.81 161 ASN A N 1
ATOM 1271 C CA . ASN A 1 161 ? -0.771 23.630 12.724 1.00 60.81 161 ASN A CA 1
ATOM 1272 C C . ASN A 1 161 ? -0.912 25.138 12.467 1.00 60.81 161 ASN A C 1
ATOM 1274 O O . ASN A 1 161 ? -1.324 25.867 13.364 1.00 60.81 161 ASN A O 1
ATOM 1278 N N . ALA A 1 162 ? -0.608 25.614 11.259 1.00 65.50 162 ALA A N 1
ATOM 1279 C CA . ALA A 1 162 ? -0.797 27.014 10.888 1.00 65.50 162 ALA A CA 1
ATOM 1280 C C . ALA A 1 162 ? -2.293 27.347 10.728 1.00 65.50 162 ALA A C 1
ATOM 1282 O O . ALA A 1 162 ? -2.731 28.412 11.156 1.00 65.50 162 ALA A O 1
ATOM 1283 N N . ARG A 1 163 ? -3.101 26.390 10.246 1.00 66.06 163 ARG A N 1
ATOM 1284 C CA . ARG A 1 163 ? -4.563 26.526 10.164 1.00 66.06 163 ARG A CA 1
ATOM 1285 C C . ARG A 1 163 ? -5.195 26.586 11.556 1.00 66.06 163 ARG A C 1
ATOM 1287 O O . ARG A 1 163 ? -6.002 27.468 11.823 1.00 66.06 163 ARG A O 1
ATOM 1294 N N . ARG A 1 164 ? -4.734 25.728 12.476 1.00 68.94 164 ARG A N 1
ATOM 1295 C CA . ARG A 1 164 ? -5.131 25.763 13.894 1.00 68.94 164 ARG A CA 1
ATOM 1296 C C . ARG A 1 164 ? -4.755 27.066 14.600 1.00 68.94 164 ARG A C 1
ATOM 1298 O O . ARG A 1 164 ? -5.530 27.531 15.425 1.00 68.94 164 ARG A O 1
ATOM 1305 N N . ARG A 1 165 ? -3.596 27.659 14.291 1.00 70.88 165 ARG A N 1
ATOM 1306 C CA . ARG A 1 165 ? -3.196 28.962 14.855 1.00 70.88 165 ARG A CA 1
ATOM 1307 C C . ARG A 1 165 ? -4.093 30.099 14.365 1.00 70.88 165 ARG A C 1
ATOM 1309 O O . ARG A 1 165 ? -4.527 30.898 15.181 1.00 70.88 165 ARG A O 1
ATOM 1316 N N . LEU A 1 166 ? -4.424 30.121 13.074 1.00 70.88 166 LEU A N 1
ATOM 1317 C CA . LEU A 1 166 ? -5.305 31.142 12.499 1.00 70.88 166 LEU A CA 1
ATOM 1318 C C . LEU A 1 166 ? -6.741 31.044 13.049 1.00 70.88 166 LEU A C 1
ATOM 1320 O O . LEU A 1 166 ? -7.351 32.054 13.388 1.00 70.88 166 LEU A O 1
ATOM 1324 N N . GLU A 1 167 ? -7.276 29.824 13.174 1.00 74.44 167 GLU A N 1
ATOM 1325 C CA . GLU A 1 167 ? -8.599 29.591 13.769 1.00 74.44 167 GLU A CA 1
ATOM 1326 C C . GLU A 1 167 ? -8.631 29.950 15.262 1.00 74.44 167 GLU A C 1
ATOM 1328 O O . GLU A 1 167 ? -9.632 30.486 15.738 1.00 74.44 167 GLU A O 1
ATOM 1333 N N . ALA A 1 168 ? -7.541 29.704 15.996 1.00 75.75 168 ALA A N 1
ATOM 1334 C CA . ALA A 1 168 ? -7.421 30.100 17.396 1.00 75.75 168 ALA A CA 1
ATOM 1335 C C . ALA A 1 168 ? -7.393 31.628 17.563 1.00 75.75 168 ALA A C 1
ATOM 1337 O O . ALA A 1 168 ? -8.135 32.141 18.393 1.00 75.75 168 ALA A O 1
ATOM 1338 N N . GLU A 1 169 ? -6.630 32.353 16.738 1.00 74.25 169 GLU A N 1
ATOM 1339 C CA . GLU A 1 169 ? -6.566 33.822 16.792 1.00 74.25 169 GLU A CA 1
ATOM 1340 C C . GLU A 1 169 ? -7.910 34.471 16.407 1.00 74.25 169 GLU A C 1
ATOM 1342 O O . GLU A 1 169 ? -8.375 35.403 17.062 1.00 74.25 169 GLU A O 1
ATOM 1347 N N . MET A 1 170 ? -8.596 33.942 15.386 1.00 75.38 170 MET A N 1
ATOM 1348 C CA . MET A 1 170 ? -9.943 34.400 15.010 1.00 75.38 170 MET A CA 1
ATOM 1349 C C . MET A 1 170 ? -10.966 34.150 16.123 1.00 75.38 170 MET A C 1
ATOM 1351 O O . MET A 1 170 ? -11.827 34.991 16.377 1.00 75.38 170 MET A O 1
ATOM 1355 N N . LYS A 1 171 ? -10.869 33.011 16.816 1.00 79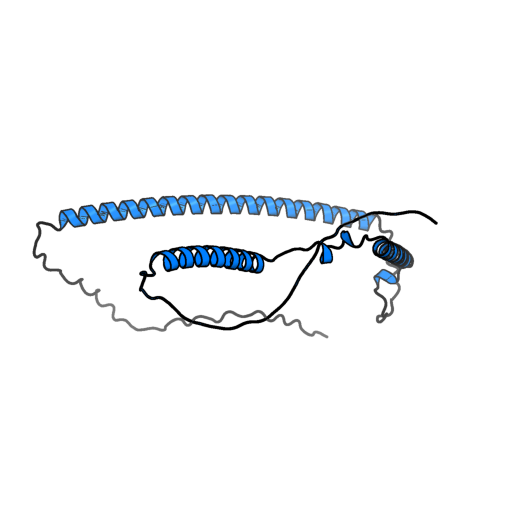.44 171 LYS A N 1
ATOM 1356 C CA . LYS A 1 171 ? -11.744 32.690 17.948 1.00 79.44 171 LYS A CA 1
ATOM 1357 C C . LYS A 1 171 ? -11.444 33.562 19.172 1.00 79.44 171 LYS A C 1
ATOM 1359 O O . LYS A 1 171 ? -12.381 33.964 19.857 1.00 79.44 171 LYS A O 1
ATOM 1364 N N . GLU A 1 172 ? -10.175 33.880 19.415 1.00 73.25 172 GLU A N 1
ATOM 1365 C CA . GLU A 1 172 ? -9.735 34.765 20.497 1.00 73.25 172 GLU A CA 1
ATOM 1366 C C . GLU A 1 172 ? -10.238 36.198 20.293 1.00 73.25 172 GLU A C 1
ATOM 1368 O O . GLU A 1 172 ? -10.818 36.758 21.219 1.00 73.25 172 GLU A O 1
ATOM 1373 N N . ARG A 1 173 ? -10.158 36.752 19.072 1.00 72.75 173 ARG A N 1
ATOM 1374 C CA . ARG A 1 173 ? -10.713 38.091 18.787 1.00 72.75 173 ARG A CA 1
ATOM 1375 C C . ARG A 1 173 ? -12.216 38.180 19.037 1.00 72.75 173 ARG A C 1
ATOM 1377 O O . ARG A 1 173 ? -12.684 39.162 19.604 1.00 72.75 173 ARG A O 1
ATOM 1384 N N . VAL A 1 174 ? -12.972 37.149 18.659 1.00 75.62 174 VAL A N 1
ATOM 1385 C CA . VAL A 1 174 ? -14.425 37.115 18.901 1.00 75.62 174 VAL A CA 1
ATOM 1386 C C . VAL A 1 174 ? -14.739 36.963 20.396 1.00 75.62 174 VAL A C 1
ATOM 1388 O O . VAL A 1 174 ? -15.707 37.547 20.885 1.00 75.62 174 VAL A O 1
ATOM 1391 N N . GLU A 1 175 ? -13.936 36.206 21.151 1.00 74.69 175 GLU A N 1
ATOM 1392 C CA . GLU A 1 175 ? -14.102 36.094 22.606 1.00 74.69 175 GLU A CA 1
ATOM 1393 C C . GLU A 1 175 ? -13.736 37.401 23.327 1.00 74.69 175 GLU A C 1
ATOM 1395 O O . GLU A 1 175 ? -14.424 37.792 24.274 1.00 74.69 175 GLU A O 1
ATOM 1400 N N . GLU A 1 176 ? -12.697 38.101 22.873 1.00 67.56 176 GLU A N 1
ATOM 1401 C CA . GLU A 1 176 ? -12.269 39.381 23.436 1.00 67.56 176 GLU A CA 1
ATOM 1402 C C . GLU A 1 176 ? -13.314 40.477 23.191 1.00 67.56 176 GLU A C 1
ATOM 1404 O O . GLU A 1 176 ? -13.699 41.165 24.138 1.00 67.56 176 GLU A O 1
ATOM 1409 N N . GLU A 1 177 ? -13.905 40.536 21.993 1.00 69.06 177 GLU A N 1
ATOM 1410 C CA . GLU A 1 177 ? -15.002 41.459 21.670 1.00 69.06 177 GLU A CA 1
ATOM 1411 C C . GLU A 1 177 ? -16.259 41.178 22.522 1.00 69.06 177 GLU A C 1
ATOM 1413 O O . GLU A 1 177 ? -16.894 42.094 23.056 1.00 69.06 177 GLU A O 1
ATOM 1418 N N . GLN A 1 178 ? -16.585 39.902 22.774 1.00 69.06 178 GLN A N 1
ATOM 1419 C CA . GLN A 1 178 ? -17.680 39.536 23.683 1.00 69.06 178 GLN A CA 1
ATOM 1420 C C . GLN A 1 178 ? -17.374 39.857 25.154 1.00 69.06 178 GLN A C 1
ATOM 1422 O O . GLN A 1 178 ? -18.278 40.214 25.924 1.00 69.06 178 GLN A O 1
ATOM 1427 N N . ARG A 1 179 ? -16.113 39.730 25.578 1.00 66.00 179 ARG A N 1
ATOM 1428 C CA . ARG A 1 179 ? -15.678 40.057 26.942 1.00 66.00 179 ARG A CA 1
ATOM 1429 C C . ARG A 1 179 ? -15.665 41.569 27.162 1.00 66.00 179 ARG A C 1
ATOM 1431 O O . ARG A 1 179 ? -16.059 42.024 28.239 1.00 66.00 179 ARG A O 1
ATOM 1438 N N . GLU A 1 180 ? -15.287 42.341 26.148 1.00 59.31 180 GLU A N 1
ATOM 1439 C CA . GLU A 1 180 ? -15.288 43.801 26.171 1.00 59.31 180 GLU A CA 1
ATOM 1440 C C . GLU A 1 180 ? -16.716 44.367 26.171 1.00 59.31 180 GLU A C 1
ATOM 1442 O O . GLU A 1 180 ? -17.036 45.200 27.025 1.00 59.31 180 GLU A O 1
ATOM 1447 N N . ALA A 1 181 ? -17.633 43.807 25.371 1.00 59.72 181 ALA A N 1
ATOM 1448 C CA . ALA A 1 181 ? -19.058 44.156 25.411 1.00 59.72 181 ALA A CA 1
ATOM 1449 C C . ALA A 1 181 ? -19.680 43.955 26.811 1.00 59.72 181 ALA A C 1
ATOM 1451 O O . ALA A 1 181 ? -20.466 44.779 27.290 1.00 59.72 181 ALA A O 1
ATOM 1452 N N . ARG A 1 182 ? -19.278 42.896 27.531 1.00 60.12 182 ARG A N 1
ATOM 1453 C CA . ARG A 1 182 ? -19.714 42.649 28.921 1.00 60.12 182 ARG A CA 1
ATOM 1454 C C . ARG A 1 182 ? -19.089 43.612 29.934 1.00 60.12 182 ARG A C 1
ATOM 1456 O O . ARG A 1 182 ? -19.694 43.872 30.977 1.00 60.12 182 ARG A O 1
ATOM 1463 N N . ARG A 1 183 ? -17.893 44.138 29.656 1.00 59.69 183 ARG A N 1
ATOM 1464 C CA . ARG A 1 183 ? -17.184 45.087 30.530 1.00 59.69 183 ARG A CA 1
ATOM 1465 C C . ARG A 1 183 ? -17.755 46.501 30.416 1.00 59.69 183 ARG A C 1
ATOM 1467 O O . ARG A 1 183 ? -17.910 47.168 31.439 1.00 59.69 183 ARG A O 1
ATOM 1474 N N . VAL A 1 184 ? -18.138 46.930 29.212 1.00 57.81 184 VAL A N 1
ATOM 1475 C CA . VAL A 1 184 ? -18.742 48.254 28.968 1.00 57.81 184 VAL A CA 1
ATOM 1476 C C . VAL A 1 184 ? -20.116 48.388 29.642 1.00 57.81 184 VAL A C 1
ATOM 1478 O O . VAL A 1 184 ? -20.419 49.439 30.204 1.00 57.81 184 VAL A O 1
ATOM 1481 N N . ALA A 1 185 ? -20.907 47.312 29.716 1.00 56.25 185 ALA A N 1
ATOM 1482 C CA . ALA A 1 185 ? -22.230 47.321 30.355 1.00 56.25 185 ALA A CA 1
ATOM 1483 C C . ALA A 1 185 ? -22.215 47.455 31.897 1.00 56.25 185 ALA A C 1
ATOM 1485 O O . ALA A 1 185 ? -23.259 47.690 32.502 1.00 56.25 185 ALA A O 1
ATOM 1486 N N . ARG A 1 186 ? -21.055 47.300 32.557 1.00 55.19 186 ARG A N 1
ATOM 1487 C CA . ARG A 1 186 ? -20.932 47.305 34.029 1.00 55.19 186 ARG A CA 1
ATOM 1488 C C . ARG A 1 186 ? -20.259 48.545 34.617 1.00 55.19 186 ARG A C 1
ATOM 1490 O O . ARG A 1 186 ? -20.041 48.575 35.825 1.00 55.19 186 ARG A O 1
ATOM 1497 N N . ARG A 1 187 ? -19.930 49.570 33.823 1.00 46.88 187 ARG A N 1
ATOM 1498 C CA . ARG A 1 187 ? -19.373 50.823 34.365 1.00 46.88 187 ARG A CA 1
ATOM 1499 C C . ARG A 1 187 ? -20.494 51.692 34.969 1.00 46.88 187 ARG A C 1
ATOM 1501 O O . ARG A 1 187 ? -21.339 52.178 34.217 1.00 46.88 187 ARG A O 1
ATOM 1508 N N . PRO A 1 188 ? -20.526 51.923 36.297 1.00 49.62 188 PRO A N 1
ATOM 1509 C CA . PRO A 1 188 ? -21.487 52.837 36.902 1.00 49.62 188 PRO A CA 1
ATOM 1510 C C . PRO A 1 188 ? -21.127 54.289 36.551 1.00 49.62 188 PRO A C 1
ATOM 1512 O O . PRO A 1 188 ? -19.999 54.735 36.758 1.00 49.62 188 PRO A O 1
ATOM 1515 N N . ARG A 1 189 ? -22.107 55.026 36.010 1.00 54.25 189 ARG A N 1
ATOM 1516 C CA . ARG A 1 189 ? -22.064 56.480 35.785 1.00 54.25 189 ARG A CA 1
ATOM 1517 C C . ARG A 1 189 ? -21.782 57.208 37.108 1.00 54.25 189 ARG A C 1
ATOM 1519 O O . ARG A 1 189 ? -22.664 57.301 37.957 1.00 54.25 189 ARG A O 1
ATOM 1526 N N . GLY A 1 190 ? -20.577 57.757 37.253 1.00 40.66 190 GLY A N 1
ATOM 1527 C CA . GLY A 1 190 ? -20.195 58.705 38.302 1.00 40.66 190 GLY A CA 1
ATOM 1528 C C . GLY A 1 190 ? -19.981 60.106 37.720 1.00 40.66 190 GLY A C 1
ATOM 1529 O O . GLY A 1 190 ? -19.373 60.251 36.667 1.00 40.66 190 GLY A O 1
ATOM 1530 N N . ARG A 1 191 ? -20.548 61.110 38.390 1.00 44.03 191 ARG A N 1
ATOM 1531 C CA . ARG A 1 191 ? -20.686 62.532 38.023 1.00 44.03 191 ARG A CA 1
ATOM 1532 C C . ARG A 1 191 ? -19.360 63.291 37.817 1.00 44.03 191 ARG A C 1
ATOM 1534 O O . ARG A 1 191 ? -18.422 63.051 38.561 1.00 44.03 191 ARG A O 1
ATOM 1541 N N . ALA A 1 192 ? -19.405 64.316 36.952 1.00 42.38 192 ALA A N 1
ATOM 1542 C CA . ALA A 1 192 ? -19.082 65.735 37.230 1.00 42.38 192 ALA A CA 1
ATOM 1543 C C . ALA A 1 192 ? -18.286 66.442 36.105 1.00 42.38 192 ALA A C 1
ATOM 1545 O O . ALA A 1 192 ? -17.120 66.172 35.862 1.00 42.38 192 ALA A O 1
ATOM 1546 N N . ALA A 1 193 ? -19.002 67.348 35.435 1.00 42.28 193 ALA A N 1
ATOM 1547 C CA . ALA A 1 193 ? -18.637 68.672 34.928 1.00 42.28 193 ALA A CA 1
ATOM 1548 C C . ALA A 1 193 ? -17.172 69.197 34.964 1.00 42.28 193 ALA A C 1
ATOM 1550 O O . ALA A 1 193 ? -16.574 69.299 36.026 1.00 42.28 193 ALA A O 1
ATOM 1551 N N . ILE A 1 194 ? -16.780 69.764 33.803 1.00 39.50 194 ILE A N 1
ATOM 1552 C CA . ILE A 1 194 ? -16.090 71.064 33.590 1.00 39.50 194 ILE A CA 1
ATOM 1553 C C . ILE A 1 194 ? -14.595 71.146 33.986 1.00 39.50 194 ILE A C 1
ATOM 1555 O O . ILE A 1 194 ? -14.279 71.208 35.165 1.00 39.50 194 ILE A O 1
ATOM 1559 N N . LYS A 1 195 ? -13.669 71.300 33.018 1.00 38.62 195 LYS A N 1
ATOM 1560 C CA . LYS A 1 195 ? -13.156 72.597 32.499 1.00 38.62 195 LYS A CA 1
ATOM 1561 C C . LYS A 1 195 ? -11.860 72.445 31.664 1.00 38.62 195 LYS A C 1
ATOM 1563 O O . LYS A 1 195 ? -10.936 71.772 32.089 1.00 38.62 195 LYS A O 1
ATOM 1568 N N . GLU A 1 196 ? -11.819 73.221 30.577 1.00 38.81 196 GLU A N 1
ATOM 1569 C CA . GLU A 1 196 ? -10.669 73.939 29.977 1.00 38.81 196 GLU A CA 1
ATOM 1570 C C . GLU A 1 196 ? -9.556 73.246 29.160 1.00 38.81 196 GLU A C 1
ATOM 1572 O O . GLU A 1 196 ? -8.833 72.398 29.666 1.00 38.81 196 GLU A O 1
ATOM 1577 N N . ARG A 1 197 ? -9.366 73.847 27.960 1.00 38.81 197 ARG A N 1
ATOM 1578 C CA . ARG A 1 197 ? -8.128 74.104 27.180 1.00 38.81 197 ARG A CA 1
ATOM 1579 C C . ARG A 1 197 ? -7.354 72.905 26.627 1.00 38.81 197 ARG A C 1
ATOM 1581 O O . ARG A 1 197 ? -7.276 71.868 27.256 1.00 38.81 197 ARG A O 1
ATOM 1588 N N . ASP A 1 198 ? -6.721 72.950 25.462 1.00 38.81 198 ASP A N 1
ATOM 1589 C CA . ASP A 1 198 ? -6.307 74.000 24.513 1.00 38.81 198 ASP A CA 1
ATOM 1590 C C . ASP A 1 198 ? -6.137 73.249 23.164 1.00 38.81 198 ASP A C 1
ATOM 1592 O O . ASP A 1 198 ? -5.734 72.090 23.159 1.00 38.81 198 ASP A O 1
ATOM 1596 N N . GLU A 1 199 ? -6.701 73.729 22.057 1.00 43.38 199 GLU A N 1
ATOM 1597 C CA . GLU A 1 199 ? -5.987 74.442 20.981 1.00 43.38 199 GLU A CA 1
ATOM 1598 C C . GLU A 1 199 ? -5.041 73.604 20.086 1.00 43.38 199 GLU A C 1
ATOM 1600 O O . GLU A 1 199 ? -4.135 72.927 20.561 1.00 43.38 199 GLU A O 1
ATOM 1605 N N . ARG A 1 200 ? -5.211 73.838 18.769 1.00 44.34 200 ARG A N 1
ATOM 1606 C CA . ARG A 1 200 ? -4.329 73.558 17.610 1.00 44.34 200 ARG A CA 1
ATOM 1607 C C . ARG A 1 200 ? -4.410 72.153 17.007 1.00 44.34 200 ARG A C 1
ATOM 1609 O O . ARG A 1 200 ? -4.408 71.159 17.709 1.00 44.34 200 ARG A O 1
ATOM 1616 N N . GLU A 1 201 ? -4.450 71.965 15.696 1.00 44.28 201 GLU A N 1
ATOM 1617 C CA . GLU A 1 201 ? -4.465 72.843 14.524 1.00 44.28 201 GLU A CA 1
ATOM 1618 C C . GLU A 1 201 ? -4.827 71.940 13.324 1.00 44.28 201 GLU A C 1
ATOM 1620 O O . GLU A 1 201 ? -4.562 70.743 13.373 1.00 44.28 201 GLU A O 1
ATOM 1625 N N . THR A 1 202 ? -5.484 72.532 12.318 1.00 39.94 202 THR A N 1
ATOM 1626 C CA . THR A 1 202 ? -5.344 72.322 10.851 1.00 39.94 202 THR A CA 1
ATOM 1627 C C . THR A 1 202 ? -5.082 70.904 10.292 1.00 39.94 202 THR A C 1
ATOM 1629 O O . THR A 1 202 ? -4.246 70.146 10.746 1.00 39.94 202 THR A O 1
ATOM 1632 N N . GLY A 1 203 ? -5.693 70.444 9.204 1.00 40.34 203 GLY A N 1
ATOM 1633 C CA . GLY A 1 203 ? -6.462 71.055 8.124 1.00 40.34 203 GLY A CA 1
ATOM 1634 C C . GLY A 1 203 ? -6.919 69.917 7.192 1.00 40.34 203 GLY A C 1
ATOM 1635 O O . GLY A 1 203 ? -6.340 68.836 7.191 1.00 40.34 203 GLY A O 1
ATOM 1636 N N . LEU A 1 204 ? -8.099 70.051 6.584 1.00 4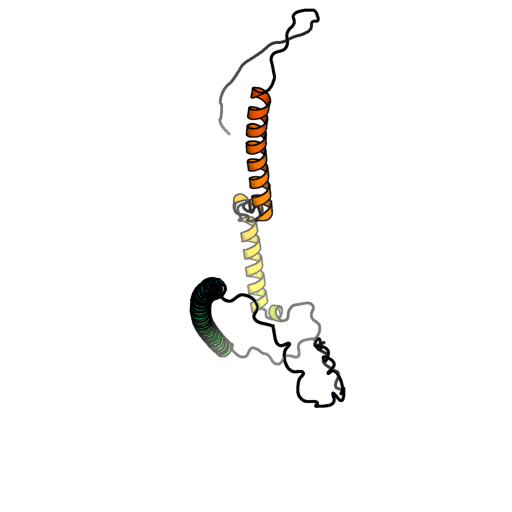1.94 204 LEU A N 1
ATOM 1637 C CA . LEU A 1 204 ? -8.259 70.337 5.148 1.00 41.94 204 LEU A CA 1
ATOM 1638 C C . LEU A 1 204 ? -7.684 69.232 4.250 1.00 41.94 204 LEU A C 1
ATOM 1640 O O . LEU A 1 204 ? -6.480 69.065 4.143 1.00 41.94 204 LEU A O 1
ATOM 1644 N N . SER A 1 205 ? -8.574 68.400 3.708 1.00 40.22 205 SER A N 1
ATOM 1645 C CA . SER A 1 205 ? -9.025 68.470 2.302 1.00 40.22 205 SER A CA 1
ATOM 1646 C C . SER A 1 205 ? -8.096 67.659 1.391 1.00 40.22 205 SER A C 1
ATOM 1648 O O . SER A 1 205 ? -6.919 67.499 1.651 1.00 40.22 205 SER A O 1
ATOM 1650 N N . GLY A 1 206 ? -8.540 67.029 0.322 1.00 39.41 206 GLY A N 1
ATOM 1651 C CA . GLY A 1 206 ? -9.850 66.889 -0.264 1.00 39.41 206 GLY A CA 1
ATOM 1652 C C . GLY A 1 206 ? -9.739 65.828 -1.358 1.00 39.41 206 GLY A C 1
ATOM 1653 O O . GLY A 1 206 ? -8.667 65.317 -1.669 1.00 39.41 206 GLY A O 1
ATOM 1654 N N . SER A 1 207 ? -10.900 65.494 -1.895 1.00 47.16 207 SER A N 1
ATOM 1655 C CA . SER A 1 207 ? -11.172 64.700 -3.092 1.00 47.16 207 SER A CA 1
ATOM 1656 C C . SER A 1 207 ? -10.120 64.751 -4.210 1.00 47.16 207 SER A C 1
ATOM 1658 O O . SER A 1 207 ? -9.634 65.832 -4.529 1.00 47.16 207 SER A O 1
ATOM 1660 N N . ALA A 1 208 ? -9.961 63.649 -4.951 1.00 38.84 208 ALA A N 1
ATOM 1661 C CA . ALA A 1 208 ? -10.545 63.506 -6.298 1.00 38.84 208 ALA A CA 1
ATOM 1662 C C . ALA A 1 208 ? -9.974 62.288 -7.061 1.00 38.84 208 ALA A C 1
ATOM 1664 O O . ALA A 1 208 ? -8.773 62.130 -7.237 1.00 38.84 208 ALA A O 1
ATOM 1665 N N . LYS A 1 209 ? -10.884 61.444 -7.557 1.00 44.22 209 LYS A N 1
ATOM 1666 C CA . LYS A 1 209 ? -10.762 60.663 -8.811 1.00 44.22 209 LYS A CA 1
ATOM 1667 C C . LYS A 1 209 ? -10.969 61.632 -10.006 1.00 44.22 209 LYS A C 1
ATOM 1669 O O . LYS A 1 209 ? -11.457 62.729 -9.732 1.00 44.22 209 LYS A O 1
ATOM 1674 N N . PRO A 1 210 ? -10.899 61.240 -11.303 1.00 57.09 210 PRO A N 1
ATOM 1675 C CA . PRO A 1 210 ? -10.291 60.104 -12.044 1.00 57.09 210 PRO A CA 1
ATOM 1676 C C . PRO A 1 210 ? -9.543 60.683 -13.308 1.00 57.09 210 PRO A C 1
ATOM 1678 O O . PRO A 1 210 ? -8.973 61.756 -13.136 1.00 57.09 210 PRO A O 1
ATOM 1681 N N . PRO A 1 211 ? -9.620 60.215 -14.590 1.00 58.47 211 PRO A N 1
ATOM 1682 C CA . PRO A 1 211 ? -9.668 58.889 -15.254 1.00 58.47 211 PRO A CA 1
ATOM 1683 C C . PRO A 1 211 ? -8.639 58.681 -16.431 1.00 58.47 211 PRO A C 1
ATOM 1685 O O . PRO A 1 211 ? -7.968 59.606 -16.862 1.00 58.47 211 PRO A O 1
ATOM 1688 N N . HIS A 1 212 ? -8.602 57.442 -16.965 1.00 54.50 212 HIS A N 1
ATOM 1689 C CA . HIS A 1 212 ? -8.318 56.944 -18.344 1.00 54.50 212 HIS A CA 1
ATOM 1690 C C . HIS A 1 212 ? -7.382 57.682 -19.342 1.00 54.50 212 HIS A C 1
ATOM 1692 O O . HIS A 1 212 ? -7.703 58.783 -19.770 1.00 54.50 212 HIS A O 1
ATOM 1698 N N . HIS A 1 213 ? -6.393 56.957 -19.912 1.00 43.66 213 HIS A N 1
ATOM 1699 C CA . HIS A 1 213 ? -6.193 56.805 -21.378 1.00 43.66 213 HIS A CA 1
ATOM 1700 C C . HIS A 1 213 ? -5.074 55.788 -21.754 1.00 43.66 213 HIS A C 1
ATOM 1702 O O . HIS A 1 213 ? -3.951 55.888 -21.274 1.00 43.66 213 HIS A O 1
ATOM 1708 N N . LEU A 1 214 ? -5.387 54.837 -22.648 1.00 52.22 214 LEU A N 1
ATOM 1709 C CA . LEU A 1 214 ? -4.498 54.252 -23.690 1.00 52.22 214 LEU A CA 1
ATOM 1710 C C . LEU A 1 214 ? -4.691 55.104 -24.975 1.00 52.22 214 LEU A C 1
ATOM 1712 O O . LEU A 1 214 ? -5.780 55.685 -25.042 1.00 52.22 214 LEU A O 1
ATOM 1716 N N . PRO A 1 215 ? -3.806 55.190 -26.011 1.00 61.09 215 PRO A N 1
ATOM 1717 C CA . PRO A 1 215 ? -3.186 54.037 -26.711 1.00 61.09 215 PRO A CA 1
ATOM 1718 C C . PRO A 1 215 ? -1.827 54.258 -27.455 1.00 61.09 215 PRO A C 1
ATOM 1720 O O . PRO A 1 215 ? -1.366 55.384 -27.603 1.00 61.09 215 PRO A O 1
ATOM 1723 N N . SER A 1 216 ? -1.307 53.160 -28.050 1.00 51.12 216 SER A N 1
ATOM 1724 C CA . SER A 1 216 ? -0.290 53.025 -29.139 1.00 51.12 216 SER A CA 1
ATOM 1725 C C . SER A 1 216 ? 1.111 53.600 -28.854 1.00 51.12 216 SER A C 1
ATOM 1727 O O . SER A 1 216 ? 1.227 54.617 -28.185 1.00 51.12 216 SER A O 1
ATOM 1729 N N . TRP A 1 217 ? 2.235 53.019 -29.282 1.00 50.78 217 TRP A N 1
ATOM 1730 C CA . TRP A 1 217 ? 2.611 52.419 -30.573 1.00 50.78 217 TRP A CA 1
ATOM 1731 C C . TRP A 1 217 ? 3.248 51.035 -30.418 1.00 50.78 217 TRP A C 1
ATOM 1733 O O . TRP A 1 217 ? 3.866 50.793 -29.358 1.00 50.78 217 TRP A O 1
#

Radius of gyration: 41.91 Å; chains: 1; bounding box: 72×100×92 Å

Sequence (217 aa):
MSRSSRTTHSAMAPMPTPADRDVVMGPPPLPPQITLSGSGDSRSRETQETADKYKKLKRKYHELEEKHRETVHELRSSGDRNVKWLAERAMLMERIVELEAQAVPHHSNVPFPVSSAYPRTLLQPAAQRRFATNLDKAILEVEQEDVPVDPVFQSKHIGPNARRRLEAEMKERVEEEQREARRVARRPRGRAAIKERDERETGLSGSAKPPHHLPSW

Organism: Phlebiopsis gigantea (strain 11061_1 CR5-6) (NCBI:txid745531)